Protein AF-A0AA88HYH1-F1 (afdb_monomer_lite)

pLDDT: mean 79.41, std 12.44, range [51.59, 94.56]

Radius of gyration: 32.08 Å; chains: 1; bounding box: 59×98×52 Å

Structure (mmCIF, N/CA/C/O backbone):
data_AF-A0AA88HYH1-F1
#
_entry.id   AF-A0AA88HYH1-F1
#
loop_
_atom_site.group_PDB
_atom_site.id
_atom_site.type_symbol
_atom_site.label_atom_id
_atom_site.label_alt_id
_atom_site.label_comp_id
_atom_site.label_asym_id
_atom_site.label_entity_id
_atom_site.label_seq_id
_atom_site.pdbx_PDB_ins_code
_atom_site.Cartn_x
_atom_site.Cartn_y
_atom_site.Cartn_z
_atom_site.occupancy
_atom_site.B_iso_or_equiv
_atom_site.auth_seq_id
_atom_site.auth_comp_id
_atom_site.auth_asym_id
_atom_site.auth_atom_id
_atom_site.pdbx_PDB_model_num
ATOM 1 N N . MET A 1 1 ? 16.091 1.060 -18.222 1.00 85.62 1 MET A N 1
ATOM 2 C CA . MET A 1 1 ? 15.252 1.458 -19.376 1.00 85.62 1 MET A CA 1
ATOM 3 C C . MET A 1 1 ? 13.808 1.085 -19.079 1.00 85.62 1 MET A C 1
ATOM 5 O O . MET A 1 1 ? 13.601 0.030 -18.499 1.00 85.62 1 MET A O 1
ATOM 9 N N . GLY A 1 2 ? 12.828 1.924 -19.415 1.00 90.06 2 GLY A N 1
ATOM 10 C CA . GLY A 1 2 ? 11.409 1.612 -19.215 1.00 90.06 2 GLY A CA 1
ATOM 11 C C . GLY A 1 2 ? 10.661 1.562 -20.543 1.00 90.06 2 GLY A C 1
ATOM 12 O O . GLY A 1 2 ? 10.860 2.431 -21.386 1.00 90.06 2 GLY A O 1
ATOM 13 N N . VAL A 1 3 ? 9.813 0.554 -20.723 1.00 93.12 3 VAL A N 1
ATOM 14 C CA . VAL A 1 3 ? 9.006 0.335 -21.928 1.00 93.12 3 VAL A CA 1
ATOM 15 C C . VAL A 1 3 ? 7.540 0.266 -21.521 1.00 93.12 3 VAL A C 1
ATOM 17 O O . VAL A 1 3 ? 7.177 -0.503 -20.637 1.00 93.12 3 VAL A O 1
ATOM 20 N N . GLY A 1 4 ? 6.694 1.073 -22.157 1.00 93.31 4 GLY A N 1
ATOM 21 C CA . GLY A 1 4 ? 5.242 0.999 -22.012 1.00 93.31 4 GLY A CA 1
ATOM 22 C C . GLY A 1 4 ? 4.623 0.314 -23.225 1.00 93.31 4 GLY A C 1
ATOM 23 O O . GLY A 1 4 ? 4.987 0.637 -24.354 1.00 93.31 4 GLY A O 1
ATOM 24 N N . ILE A 1 5 ? 3.700 -0.622 -23.006 1.00 93.88 5 ILE A N 1
ATOM 25 C CA . ILE A 1 5 ? 3.016 -1.334 -24.094 1.00 93.88 5 ILE A CA 1
ATOM 26 C C . ILE A 1 5 ? 1.566 -0.875 -24.267 1.00 93.88 5 ILE A C 1
ATOM 28 O O . ILE A 1 5 ? 0.963 -0.254 -23.385 1.00 93.88 5 ILE A O 1
ATOM 32 N N . SER A 1 6 ? 0.989 -1.197 -25.425 1.00 93.56 6 SER A N 1
ATOM 33 C CA . SER A 1 6 ? -0.373 -0.802 -25.806 1.00 93.56 6 SER A CA 1
ATOM 34 C C . SER A 1 6 ? -1.466 -1.423 -24.929 1.00 93.56 6 SER A C 1
ATOM 36 O O . SER A 1 6 ? -2.548 -0.854 -24.810 1.00 93.56 6 SER A O 1
ATOM 38 N N . THR A 1 7 ? -1.182 -2.542 -24.260 1.00 91.44 7 THR A N 1
ATOM 39 C CA . THR A 1 7 ? -2.109 -3.187 -23.316 1.00 91.44 7 THR A CA 1
ATOM 40 C C . THR A 1 7 ? -2.130 -2.525 -21.933 1.00 91.44 7 THR A C 1
ATOM 42 O O . THR A 1 7 ? -3.005 -2.836 -21.130 1.00 91.44 7 THR A O 1
ATOM 45 N N . GLY A 1 8 ? -1.225 -1.577 -21.654 1.00 91.06 8 GLY A N 1
ATOM 46 C CA . GLY A 1 8 ? -1.165 -0.857 -20.375 1.00 91.06 8 GLY A CA 1
ATOM 47 C C . GLY A 1 8 ? -0.180 -1.421 -19.357 1.00 91.06 8 GLY A C 1
ATOM 48 O O . GLY A 1 8 ? -0.174 -0.975 -18.210 1.00 91.06 8 GLY A O 1
ATOM 49 N N . GLN A 1 9 ? 0.673 -2.356 -19.777 1.00 92.62 9 GLN A N 1
ATOM 50 C CA . GLN A 1 9 ? 1.783 -2.832 -18.959 1.00 92.62 9 GLN A CA 1
ATOM 51 C C . GLN A 1 9 ? 3.019 -1.950 -19.159 1.00 92.62 9 GLN A C 1
ATOM 53 O O . GLN A 1 9 ? 3.233 -1.336 -20.209 1.00 92.62 9 GLN A O 1
ATOM 58 N N . ILE A 1 10 ? 3.839 -1.892 -18.123 1.00 93.69 10 ILE A N 1
ATOM 59 C CA . ILE A 1 10 ? 5.109 -1.191 -18.065 1.00 93.69 10 ILE A CA 1
ATOM 60 C C . ILE A 1 10 ? 6.155 -2.217 -17.675 1.00 93.69 10 ILE A C 1
ATOM 62 O O . ILE A 1 10 ? 6.012 -2.907 -16.666 1.00 93.69 10 ILE A O 1
ATOM 66 N N . LEU A 1 11 ? 7.209 -2.301 -18.471 1.00 92.38 11 LEU A N 1
ATOM 67 C CA . LEU A 1 11 ? 8.316 -3.217 -18.276 1.00 92.38 11 LEU A CA 1
ATOM 68 C C . LEU A 1 11 ? 9.582 -2.399 -18.049 1.00 92.38 11 LEU A C 1
ATOM 70 O O . LEU A 1 11 ? 9.962 -1.576 -18.886 1.00 92.38 11 LEU A O 1
ATOM 74 N N . LEU A 1 12 ? 10.232 -2.610 -16.909 1.00 91.31 12 LEU A N 1
ATOM 75 C CA . LEU A 1 12 ? 11.537 -2.032 -16.625 1.00 91.31 12 LEU A CA 1
ATOM 76 C C . LEU A 1 12 ? 12.632 -3.064 -16.880 1.00 91.31 12 LEU A C 1
ATOM 78 O O . LEU A 1 12 ? 12.570 -4.193 -16.399 1.00 91.31 12 LEU A O 1
ATOM 82 N N . TYR A 1 13 ? 13.654 -2.637 -17.611 1.00 90.44 13 TYR A N 1
ATOM 83 C CA . TYR A 1 13 ? 14.808 -3.435 -18.004 1.00 90.44 13 TYR A CA 1
ATOM 84 C C . TYR A 1 13 ? 16.099 -2.827 -17.462 1.00 90.44 13 TYR A C 1
ATOM 86 O O . TYR A 1 13 ? 16.291 -1.603 -17.509 1.00 90.44 13 TYR A O 1
ATOM 94 N N . ASP A 1 14 ? 17.008 -3.689 -17.015 1.00 89.25 14 ASP A N 1
ATOM 95 C CA . ASP A 1 14 ? 18.433 -3.367 -16.958 1.00 89.25 14 ASP A CA 1
ATOM 96 C C . ASP A 1 14 ? 19.006 -3.539 -18.373 1.00 89.25 14 ASP A C 1
ATOM 98 O O . ASP A 1 14 ? 18.667 -4.493 -19.064 1.00 89.25 14 ASP A O 1
ATOM 102 N N . ILE A 1 15 ? 19.881 -2.635 -18.813 1.00 89.38 15 ILE A N 1
ATOM 103 C CA . ILE A 1 15 ? 20.536 -2.710 -20.129 1.00 89.38 15 ILE A CA 1
ATOM 104 C C . ILE A 1 15 ? 21.371 -3.985 -20.318 1.00 89.38 15 ILE A C 1
ATOM 106 O O . ILE A 1 15 ? 21.716 -4.331 -21.444 1.00 89.38 15 ILE A O 1
ATOM 110 N N . ARG A 1 16 ? 21.727 -4.666 -19.225 1.00 92.56 16 ARG A N 1
ATOM 111 C CA . ARG A 1 16 ? 22.538 -5.892 -19.234 1.00 92.56 16 ARG A CA 1
ATOM 112 C C . ARG A 1 16 ? 21.700 -7.167 -19.332 1.00 92.56 16 ARG A C 1
ATOM 114 O O . ARG A 1 16 ? 22.270 -8.239 -19.497 1.00 92.56 16 ARG A O 1
ATOM 121 N N . SER A 1 17 ? 20.381 -7.059 -19.179 1.00 90.62 17 SER A N 1
ATOM 122 C CA . SER A 1 17 ? 19.454 -8.187 -19.115 1.00 90.62 17 SER A CA 1
ATOM 123 C C . SER A 1 17 ? 18.433 -8.090 -20.242 1.00 90.62 17 SER A C 1
ATOM 125 O O . SER A 1 17 ? 17.859 -7.034 -20.496 1.00 90.62 17 SER A O 1
ATOM 127 N N . ASP A 1 18 ? 18.160 -9.215 -20.890 1.00 90.19 18 ASP A N 1
ATOM 128 C CA . ASP A 1 18 ? 17.067 -9.364 -21.853 1.00 90.19 18 ASP A CA 1
ATOM 129 C C . ASP A 1 18 ? 15.703 -9.567 -21.166 1.00 90.19 18 ASP A C 1
ATOM 131 O O . ASP A 1 18 ? 14.652 -9.466 -21.803 1.00 90.19 18 ASP A O 1
ATOM 135 N N . LYS A 1 19 ? 15.703 -9.811 -19.851 1.00 90.25 19 LYS A N 1
ATOM 136 C CA . LYS A 1 19 ? 14.502 -9.992 -19.031 1.00 90.25 19 LYS A CA 1
ATOM 137 C C . LYS A 1 19 ? 14.152 -8.721 -18.258 1.00 90.25 19 LYS A C 1
ATOM 139 O O . LYS A 1 19 ? 15.058 -8.097 -17.691 1.00 90.25 19 LYS A O 1
ATOM 144 N N . PRO A 1 20 ? 12.856 -8.359 -18.186 1.00 89.94 20 PRO A N 1
ATOM 145 C CA . PRO A 1 20 ? 12.412 -7.252 -17.355 1.00 89.94 20 PRO A CA 1
ATOM 146 C C . PRO A 1 20 ? 12.589 -7.617 -15.879 1.00 89.94 20 PRO A C 1
ATOM 148 O O . PRO A 1 20 ? 12.261 -8.731 -15.474 1.00 89.94 20 PRO A O 1
ATOM 151 N N . PHE A 1 21 ? 13.088 -6.680 -15.075 1.00 86.12 21 PHE A N 1
ATOM 152 C CA . PHE A 1 21 ? 13.203 -6.875 -13.627 1.00 86.12 21 PHE A CA 1
ATOM 153 C C . PHE A 1 21 ? 11.907 -6.500 -12.897 1.00 86.12 21 PHE A C 1
ATOM 155 O O . PHE A 1 21 ? 11.564 -7.132 -11.906 1.00 86.12 21 PHE A O 1
ATOM 162 N N . THR A 1 22 ? 11.152 -5.532 -13.429 1.00 87.75 22 THR A N 1
ATOM 163 C CA . THR A 1 22 ? 9.855 -5.118 -12.880 1.00 87.75 22 THR A CA 1
ATOM 164 C C . THR A 1 22 ? 8.825 -5.041 -13.993 1.00 87.75 22 THR A C 1
ATOM 166 O O . THR A 1 22 ? 9.045 -4.386 -15.014 1.00 87.75 22 THR A O 1
ATOM 169 N N . VAL A 1 23 ? 7.674 -5.676 -13.771 1.00 89.88 23 VAL A N 1
ATOM 170 C CA . VAL A 1 23 ? 6.494 -5.571 -14.634 1.00 89.88 23 VAL A CA 1
ATOM 171 C C . VAL A 1 23 ? 5.349 -4.994 -13.807 1.00 89.88 23 VAL A C 1
ATOM 173 O O . VAL A 1 23 ? 4.994 -5.530 -12.759 1.00 89.88 23 VAL A O 1
ATOM 176 N N . LYS A 1 24 ? 4.779 -3.879 -14.261 1.00 89.50 24 LYS A N 1
ATOM 177 C CA . LYS A 1 24 ? 3.639 -3.209 -13.622 1.00 89.50 24 LYS A CA 1
ATOM 178 C C . LYS A 1 24 ? 2.508 -3.073 -14.625 1.00 89.50 24 LYS A C 1
ATOM 180 O O . LYS A 1 24 ? 2.740 -2.674 -15.757 1.00 89.50 24 LYS A O 1
ATOM 185 N N . ASP A 1 25 ? 1.284 -3.364 -14.204 1.00 90.25 25 ASP A N 1
ATOM 186 C CA . ASP A 1 25 ? 0.094 -3.195 -15.036 1.00 90.25 25 ASP A CA 1
ATOM 187 C C . ASP A 1 25 ? -0.778 -2.072 -14.478 1.00 90.25 25 ASP A C 1
ATOM 189 O O . ASP A 1 25 ? -1.039 -1.987 -13.275 1.00 90.25 25 ASP A O 1
ATOM 193 N N . HIS A 1 26 ? -1.235 -1.189 -15.358 1.00 89.69 26 HIS A N 1
ATOM 194 C CA . HIS A 1 26 ? -2.206 -0.173 -14.996 1.00 89.69 26 HIS A CA 1
ATOM 195 C C . HIS A 1 26 ? -3.631 -0.720 -14.843 1.00 89.69 26 HIS A C 1
ATOM 197 O O . HIS A 1 26 ? -4.451 -0.043 -14.228 1.00 89.69 26 HIS A O 1
ATOM 203 N N . GLN A 1 27 ? -3.914 -1.912 -15.375 1.00 87.19 27 GLN A N 1
ATOM 204 C CA . GLN A 1 27 ? -5.191 -2.639 -15.340 1.00 87.19 27 GLN A CA 1
ATOM 205 C C . GLN A 1 27 ? -6.352 -1.965 -16.091 1.00 87.19 27 GLN A C 1
ATOM 207 O O . GLN A 1 27 ? -7.459 -2.490 -16.128 1.00 87.19 27 GLN A O 1
ATOM 212 N N . TYR A 1 28 ? -6.114 -0.827 -16.749 1.00 86.50 28 TYR A N 1
ATOM 213 C CA . TYR A 1 28 ? -7.133 -0.129 -17.546 1.00 86.50 28 TYR A CA 1
ATOM 214 C C . TYR A 1 28 ? -7.197 -0.571 -19.015 1.00 86.50 28 TYR A C 1
ATOM 216 O O . TYR A 1 28 ? -8.001 -0.021 -19.767 1.00 86.50 28 TYR A O 1
ATOM 224 N N . GLY A 1 29 ? -6.338 -1.501 -19.450 1.00 87.00 29 GLY A N 1
ATOM 225 C CA . GLY A 1 29 ? -6.339 -2.025 -20.824 1.00 87.00 29 GLY A CA 1
ATOM 226 C C . GLY A 1 29 ? -6.087 -0.967 -21.905 1.00 87.00 29 GLY A C 1
ATOM 227 O O . GLY A 1 29 ? -6.587 -1.090 -23.020 1.00 87.00 29 GLY A O 1
ATOM 228 N N . LYS A 1 30 ? -5.378 0.118 -21.568 1.00 90.75 30 LYS A N 1
ATOM 229 C CA . LYS A 1 30 ? -5.059 1.225 -22.480 1.00 90.75 30 LYS A CA 1
ATOM 230 C C . LYS A 1 30 ? -3.562 1.445 -22.562 1.00 90.75 30 LYS A C 1
ATOM 232 O O . LYS A 1 30 ? -2.857 1.275 -21.571 1.00 90.75 30 LYS A O 1
ATOM 237 N N . GLU A 1 31 ? -3.115 1.935 -23.709 1.00 93.62 31 GLU A N 1
ATOM 238 C CA . GLU A 1 31 ? -1.704 2.198 -23.964 1.00 93.62 31 GLU A CA 1
ATOM 239 C C . GLU A 1 31 ? -1.080 3.170 -22.958 1.00 93.62 31 GLU A C 1
ATOM 241 O O . GLU A 1 31 ? -1.686 4.169 -22.542 1.00 93.62 31 GLU A O 1
ATOM 246 N N . ILE A 1 32 ? 0.165 2.874 -22.589 1.00 94.56 32 ILE A N 1
ATOM 247 C CA . ILE A 1 32 ? 1.023 3.815 -21.879 1.00 94.56 32 ILE A CA 1
ATOM 248 C C . ILE A 1 32 ? 1.503 4.855 -22.893 1.00 94.56 32 ILE A C 1
ATOM 250 O O . ILE A 1 32 ? 2.270 4.549 -23.800 1.00 94.56 32 ILE A O 1
ATOM 254 N N . LYS A 1 33 ? 1.042 6.096 -22.736 1.00 93.44 33 LYS A N 1
ATOM 255 C CA . LYS A 1 33 ? 1.347 7.207 -23.649 1.00 93.44 33 LYS A CA 1
ATOM 256 C C . LYS A 1 33 ? 2.707 7.833 -23.383 1.00 93.44 33 LYS A C 1
ATOM 258 O O . LYS A 1 33 ? 3.354 8.321 -24.302 1.00 93.44 33 LYS A O 1
ATOM 263 N N . LYS A 1 34 ? 3.114 7.880 -22.115 1.00 92.62 34 LYS A N 1
ATOM 264 C CA . LYS A 1 34 ? 4.410 8.420 -21.709 1.00 92.62 34 LYS A CA 1
ATOM 265 C C . LYS A 1 34 ? 4.889 7.709 -20.457 1.00 92.62 34 LYS A C 1
ATOM 267 O O . LYS A 1 34 ? 4.101 7.459 -19.546 1.00 92.62 34 LYS A O 1
ATOM 272 N N . LEU A 1 35 ? 6.179 7.422 -20.430 1.00 93.12 35 LEU A N 1
ATOM 273 C CA . LEU A 1 35 ? 6.885 6.897 -19.277 1.00 93.12 35 LEU A CA 1
ATOM 274 C C . LEU A 1 35 ? 8.124 7.761 -19.073 1.00 93.12 35 LEU A C 1
ATOM 276 O O . LEU A 1 35 ? 8.845 8.033 -20.031 1.00 93.12 35 LEU A O 1
ATOM 280 N N . ASP A 1 36 ? 8.334 8.209 -17.847 1.00 92.31 36 ASP A N 1
ATOM 281 C CA . ASP A 1 36 ? 9.483 9.015 -17.463 1.00 92.31 36 ASP A CA 1
ATOM 282 C C . ASP A 1 36 ? 10.000 8.539 -16.105 1.00 92.31 36 ASP A C 1
ATOM 284 O O . ASP A 1 36 ? 9.241 7.980 -15.313 1.00 92.31 36 ASP A O 1
ATOM 288 N N . SER A 1 37 ? 11.282 8.730 -15.832 1.00 88.12 37 SER A N 1
ATOM 289 C CA . SER A 1 37 ? 11.870 8.400 -14.534 1.00 88.12 37 SER A CA 1
ATOM 290 C C . SER A 1 37 ? 12.709 9.564 -14.056 1.00 88.12 37 SER A C 1
ATOM 292 O O . SER A 1 37 ? 13.608 9.997 -14.777 1.00 88.12 37 SER A O 1
ATOM 294 N N . HIS A 1 38 ? 12.444 10.042 -12.847 1.00 88.38 38 HIS A N 1
ATOM 295 C CA . HIS A 1 38 ? 13.144 11.182 -12.284 1.00 88.38 38 HIS A CA 1
ATOM 296 C C . HIS A 1 38 ? 13.549 10.915 -10.827 1.00 88.38 38 HIS A C 1
ATOM 298 O O . HIS A 1 38 ? 12.696 10.574 -10.002 1.00 88.38 38 HIS A O 1
ATOM 304 N N . PRO A 1 39 ? 14.834 11.097 -10.480 1.00 86.81 39 PRO A N 1
ATOM 305 C CA . PRO A 1 39 ? 15.274 10.984 -9.101 1.00 86.81 39 PRO A CA 1
ATOM 306 C C . PRO A 1 39 ? 14.742 12.177 -8.296 1.00 86.81 39 PRO A C 1
ATOM 308 O O . PRO A 1 39 ? 14.902 13.333 -8.695 1.00 86.81 39 PRO A O 1
ATOM 311 N N . TYR A 1 40 ? 14.109 11.913 -7.156 1.00 83.56 40 TYR A N 1
ATOM 312 C CA . TYR A 1 40 ? 13.620 12.939 -6.238 1.00 83.56 40 TYR A CA 1
ATOM 313 C C . TYR A 1 40 ? 13.952 12.551 -4.800 1.00 83.56 40 TYR A C 1
ATOM 315 O O . TYR A 1 40 ? 13.534 11.500 -4.331 1.00 83.56 40 TYR A O 1
ATOM 323 N N . GLN A 1 41 ? 14.715 13.397 -4.099 1.00 81.88 41 GLN A N 1
ATOM 324 C CA . GLN A 1 41 ? 15.092 13.184 -2.690 1.00 81.88 41 GLN A CA 1
ATOM 325 C C . GLN A 1 41 ? 15.704 11.795 -2.390 1.00 81.88 41 GLN A C 1
ATOM 327 O O . GLN A 1 41 ? 15.512 11.250 -1.311 1.00 81.88 41 GLN A O 1
ATOM 332 N N . GLY A 1 42 ? 16.454 11.222 -3.339 1.00 79.75 42 GLY A N 1
ATOM 333 C CA . GLY A 1 42 ? 17.070 9.896 -3.187 1.00 79.75 42 GLY A CA 1
ATOM 334 C C . GLY A 1 42 ? 16.168 8.713 -3.556 1.00 79.75 42 GLY A C 1
ATOM 335 O O . GLY A 1 42 ? 16.647 7.587 -3.530 1.00 79.75 42 GLY A O 1
ATOM 336 N N . HIS A 1 43 ? 14.916 8.964 -3.948 1.00 79.56 43 HIS A N 1
ATOM 337 C CA . HIS A 1 43 ? 14.005 7.966 -4.506 1.00 79.56 43 HIS A CA 1
ATOM 338 C C . HIS A 1 43 ? 13.997 8.013 -6.030 1.00 79.56 43 HIS A C 1
ATOM 340 O O . HIS A 1 43 ? 14.034 9.091 -6.636 1.00 79.56 43 HIS A O 1
ATOM 346 N N . ASP A 1 44 ? 13.890 6.845 -6.650 1.00 85.19 44 ASP A N 1
ATOM 347 C CA . ASP A 1 44 ? 13.939 6.677 -8.096 1.00 85.19 44 ASP A CA 1
ATOM 348 C C . ASP A 1 44 ? 12.509 6.579 -8.649 1.00 85.19 44 ASP A C 1
ATOM 350 O O . ASP A 1 44 ? 12.008 5.519 -9.025 1.00 85.19 44 ASP A O 1
ATOM 354 N N . LEU A 1 45 ? 11.816 7.720 -8.683 1.00 88.31 45 LEU A N 1
ATOM 355 C CA . LEU A 1 45 ? 10.397 7.757 -9.022 1.00 88.31 45 LEU A CA 1
ATOM 356 C C . LEU A 1 45 ? 10.168 7.554 -10.524 1.00 88.31 45 LEU A C 1
ATOM 358 O O . LEU A 1 45 ? 10.780 8.206 -11.375 1.00 88.31 45 LEU A O 1
ATOM 362 N N . VAL A 1 46 ? 9.237 6.666 -10.853 1.00 91.19 46 VAL A N 1
ATOM 363 C CA . VAL A 1 46 ? 8.766 6.400 -12.208 1.00 91.19 46 VAL A CA 1
ATOM 364 C C . VAL A 1 46 ? 7.368 6.970 -12.374 1.00 91.19 46 VAL A C 1
ATOM 366 O O . VAL A 1 46 ? 6.445 6.704 -11.602 1.00 91.19 46 VAL A O 1
ATOM 369 N N . THR A 1 47 ? 7.215 7.747 -13.434 1.00 92.56 47 THR A N 1
ATOM 370 C CA . THR A 1 47 ? 5.991 8.446 -13.791 1.00 92.56 47 THR A CA 1
ATOM 371 C C . THR A 1 47 ? 5.432 7.839 -15.058 1.00 92.56 47 THR A C 1
ATOM 373 O O . THR A 1 47 ? 6.075 7.813 -16.106 1.00 92.56 47 THR A O 1
ATOM 376 N N . SER A 1 48 ? 4.202 7.356 -14.969 1.00 93.44 48 SER A N 1
ATOM 377 C CA . SER A 1 48 ? 3.536 6.607 -16.027 1.00 93.44 48 SER A CA 1
ATOM 378 C C . SER A 1 48 ? 2.194 7.235 -16.364 1.00 93.44 48 SER A C 1
ATOM 380 O O . SER A 1 48 ? 1.349 7.451 -15.493 1.00 93.44 48 SER A O 1
ATOM 382 N N . MET A 1 49 ? 2.000 7.549 -17.643 1.00 93.06 49 MET A N 1
ATOM 383 C CA . MET A 1 49 ? 0.837 8.278 -18.132 1.00 93.06 49 MET A CA 1
ATOM 384 C C . MET A 1 49 ? 0.041 7.443 -19.129 1.00 93.06 49 MET A C 1
ATOM 386 O O . MET A 1 49 ? 0.565 6.957 -20.130 1.00 93.06 49 MET A O 1
ATOM 390 N N . GLN A 1 50 ? -1.261 7.358 -18.887 1.00 92.62 50 GLN A N 1
ATOM 391 C CA . GLN A 1 50 ? -2.274 6.839 -19.798 1.00 92.62 50 GLN A CA 1
ATOM 392 C C . GLN A 1 50 ? -3.255 7.947 -20.187 1.00 92.62 50 GLN A C 1
ATOM 394 O O . GLN A 1 50 ? -3.153 9.089 -19.751 1.00 92.62 50 GLN A O 1
ATOM 399 N N . SER A 1 51 ? -4.268 7.609 -20.985 1.00 90.50 51 SER A N 1
ATOM 400 C CA . SER A 1 51 ? -5.249 8.586 -21.469 1.00 90.50 51 SER A CA 1
ATOM 401 C C . SER A 1 51 ? -6.062 9.313 -20.385 1.00 90.50 51 SER A C 1
ATOM 403 O O . SER A 1 51 ? -6.650 10.341 -20.705 1.00 90.50 51 SER A O 1
ATOM 405 N N . ARG A 1 52 ? -6.182 8.770 -19.167 1.00 88.06 52 ARG A N 1
ATOM 406 C CA . ARG A 1 52 ? -6.962 9.372 -18.063 1.00 88.06 52 ARG A CA 1
ATOM 407 C C . ARG A 1 52 ? -6.285 9.268 -16.693 1.00 88.06 52 ARG A C 1
ATOM 409 O O . ARG A 1 52 ? -6.859 9.708 -15.708 1.00 88.06 52 ARG A O 1
ATOM 416 N N . VAL A 1 53 ? -5.112 8.643 -16.620 1.00 89.12 53 VAL A N 1
ATOM 417 C CA . VAL A 1 53 ? -4.460 8.287 -15.357 1.00 89.12 53 VAL A CA 1
ATOM 418 C C . VAL A 1 53 ? -2.986 8.633 -15.461 1.00 89.12 53 VAL A C 1
ATOM 420 O O . VAL A 1 53 ? -2.321 8.227 -16.413 1.00 89.12 53 VAL A O 1
ATOM 423 N N . LEU A 1 54 ? -2.494 9.364 -14.468 1.00 92.00 54 LEU A N 1
ATOM 424 C CA . LEU A 1 54 ? -1.080 9.608 -14.231 1.00 92.00 54 LEU A CA 1
ATOM 425 C C . LEU A 1 54 ? -0.731 8.950 -12.896 1.00 92.00 54 LEU A C 1
ATOM 427 O O . LEU A 1 54 ? -1.380 9.230 -11.890 1.00 92.00 54 LEU A O 1
ATOM 431 N N . ARG A 1 55 ? 0.245 8.043 -12.895 1.00 89.88 55 ARG A N 1
ATOM 432 C CA . ARG A 1 55 ? 0.705 7.339 -11.695 1.00 89.88 55 ARG A CA 1
ATOM 433 C C . ARG A 1 55 ? 2.183 7.592 -11.475 1.00 89.88 55 ARG A C 1
ATOM 435 O O . ARG A 1 55 ? 2.983 7.422 -12.395 1.00 89.88 55 ARG A O 1
ATOM 442 N N . TYR A 1 56 ? 2.498 7.923 -10.235 1.00 90.69 56 TYR A N 1
ATOM 443 C CA . TYR A 1 56 ? 3.846 7.967 -9.699 1.00 90.69 56 TYR A CA 1
ATOM 444 C C . TYR A 1 56 ? 4.060 6.722 -8.849 1.00 90.69 56 TYR A C 1
ATOM 446 O O . TYR A 1 56 ? 3.184 6.353 -8.066 1.00 90.69 56 TYR A O 1
ATOM 454 N N . TRP A 1 57 ? 5.193 6.060 -9.019 1.00 88.75 57 TRP A N 1
ATOM 455 C CA . TRP A 1 57 ? 5.559 4.893 -8.230 1.00 88.75 57 TRP A CA 1
ATOM 456 C C . TRP A 1 57 ? 7.075 4.780 -8.145 1.00 88.75 57 TRP A C 1
ATOM 458 O O . TRP A 1 57 ? 7.779 5.137 -9.083 1.00 88.75 57 TRP A O 1
ATOM 468 N N . ASP A 1 58 ? 7.579 4.317 -7.010 1.00 85.69 58 ASP A N 1
ATOM 469 C CA . ASP A 1 58 ? 9.010 4.098 -6.808 1.00 85.69 58 ASP A CA 1
ATOM 470 C C . ASP A 1 58 ? 9.463 2.797 -7.487 1.00 85.69 58 ASP A C 1
ATOM 472 O O . ASP A 1 58 ? 8.711 1.819 -7.499 1.00 85.69 58 ASP A O 1
ATOM 476 N N . LYS A 1 59 ? 10.674 2.759 -8.054 1.00 75.81 59 LYS A N 1
ATOM 477 C CA . LYS A 1 59 ? 11.250 1.506 -8.579 1.00 75.81 59 LYS A CA 1
ATOM 478 C C . LYS A 1 59 ? 11.443 0.487 -7.467 1.00 75.81 59 LYS A C 1
ATOM 480 O O . LYS A 1 59 ? 11.163 -0.691 -7.687 1.00 75.81 59 LYS A O 1
ATOM 485 N N . ASP A 1 60 ? 11.843 0.962 -6.293 1.00 72.50 60 ASP A N 1
ATOM 486 C CA . ASP A 1 60 ? 12.151 0.148 -5.122 1.00 72.50 60 ASP A CA 1
ATOM 487 C C . ASP A 1 60 ? 10.901 -0.062 -4.262 1.00 72.50 60 ASP A C 1
ATOM 489 O O . ASP A 1 60 ? 10.891 0.163 -3.053 1.00 72.50 60 ASP A O 1
ATOM 493 N N . MET A 1 61 ? 9.799 -0.481 -4.891 1.00 64.56 61 MET A N 1
ATOM 494 C CA . MET A 1 61 ? 8.655 -0.975 -4.126 1.00 64.56 61 MET A CA 1
ATOM 495 C C . MET A 1 61 ? 9.142 -2.134 -3.260 1.00 64.56 61 MET A C 1
ATOM 497 O O . MET A 1 61 ? 9.697 -3.094 -3.789 1.00 64.56 61 MET A O 1
ATOM 501 N N . ALA A 1 62 ? 8.961 -2.017 -1.943 1.00 64.38 62 ALA A N 1
ATOM 502 C CA . ALA A 1 62 ? 9.438 -3.005 -0.990 1.00 64.38 62 ALA A CA 1
ATOM 503 C C . ALA A 1 62 ? 8.956 -4.405 -1.396 1.00 64.38 62 ALA A C 1
ATOM 505 O O . ALA A 1 62 ? 7.755 -4.680 -1.421 1.00 64.38 62 ALA A O 1
ATOM 506 N N . ASP A 1 63 ? 9.903 -5.281 -1.732 1.00 69.56 63 ASP A N 1
ATOM 507 C CA . ASP A 1 63 ? 9.595 -6.680 -1.996 1.00 69.56 63 ASP A CA 1
ATOM 508 C C . ASP A 1 63 ? 9.070 -7.315 -0.708 1.00 69.56 63 ASP A C 1
ATOM 510 O O . ASP A 1 63 ? 9.728 -7.269 0.341 1.00 69.56 63 ASP A O 1
ATOM 514 N N . PHE A 1 64 ? 7.895 -7.931 -0.801 1.00 81.56 64 PHE A N 1
ATOM 515 C CA . PHE A 1 64 ? 7.380 -8.806 0.240 1.00 81.56 64 PHE A CA 1
ATOM 516 C C . PHE A 1 64 ? 7.953 -10.204 0.019 1.00 81.56 64 PHE A C 1
ATOM 518 O O . PHE A 1 64 ? 7.792 -10.787 -1.052 1.00 81.56 64 PHE A O 1
ATOM 525 N N . ASN A 1 65 ? 8.638 -10.727 1.028 1.00 86.00 65 ASN A N 1
ATOM 526 C CA . ASN A 1 65 ? 9.208 -12.067 1.005 1.00 86.00 65 ASN A CA 1
ATOM 527 C C . ASN A 1 65 ? 8.156 -13.118 1.374 1.00 86.00 65 ASN A C 1
ATOM 529 O O . ASN A 1 65 ? 8.117 -14.178 0.759 1.00 86.00 65 ASN A O 1
ATOM 533 N N . ASP A 1 66 ? 7.331 -12.828 2.385 1.00 89.25 66 ASP A N 1
ATOM 534 C CA . ASP A 1 66 ? 6.334 -13.760 2.914 1.00 89.25 66 ASP A CA 1
ATOM 535 C C . ASP A 1 66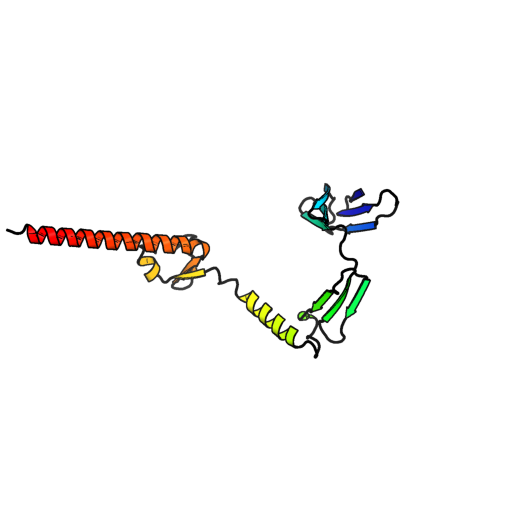 ? 5.241 -13.024 3.710 1.00 89.25 66 ASP A C 1
ATOM 537 O O . ASP A 1 66 ? 5.413 -11.856 4.085 1.00 89.25 66 ASP A O 1
ATOM 541 N N . PHE A 1 67 ? 4.134 -13.708 3.998 1.00 92.88 67 PHE A N 1
ATOM 542 C CA . PHE A 1 67 ? 3.081 -13.233 4.890 1.00 92.88 67 PHE A CA 1
ATOM 543 C C . PHE A 1 67 ? 2.634 -14.322 5.874 1.00 92.88 67 PHE A C 1
ATOM 545 O O . PHE A 1 67 ? 2.612 -15.507 5.561 1.00 92.88 67 PHE A O 1
ATOM 552 N N . CYS A 1 68 ? 2.239 -13.914 7.078 1.00 93.62 68 CYS A N 1
ATOM 553 C CA . CYS A 1 68 ? 1.739 -14.805 8.118 1.00 93.62 68 CYS A CA 1
ATOM 554 C C . CYS A 1 68 ? 0.411 -14.278 8.659 1.00 93.62 68 CYS A C 1
ATOM 556 O O . CYS A 1 68 ? 0.335 -13.144 9.135 1.00 93.62 68 CYS A O 1
ATOM 558 N N . LEU A 1 69 ? -0.630 -15.105 8.577 1.00 93.06 69 LEU A N 1
ATOM 559 C CA . LEU A 1 69 ? -1.946 -14.836 9.150 1.00 93.06 69 LEU A CA 1
ATOM 560 C C . LEU A 1 69 ? -2.008 -15.425 10.555 1.00 93.06 69 LEU A C 1
ATOM 562 O O . LEU A 1 69 ? -1.620 -16.575 10.766 1.00 93.06 69 LEU A O 1
ATOM 566 N N . VAL A 1 70 ? -2.530 -14.658 11.507 1.00 92.62 70 VAL A N 1
ATOM 567 C CA . VAL A 1 70 ? -2.826 -15.185 12.838 1.00 92.62 70 VAL A CA 1
ATOM 568 C C . VAL A 1 70 ? -4.169 -15.925 12.764 1.00 92.62 70 VAL A C 1
ATOM 570 O O . VAL A 1 70 ? -5.167 -15.307 12.381 1.00 92.62 70 VAL A O 1
ATOM 573 N N . PRO A 1 71 ? -4.222 -17.231 13.095 1.00 92.50 71 PRO A N 1
ATOM 574 C CA . PRO A 1 71 ? -5.453 -18.016 13.006 1.00 92.50 71 PRO A CA 1
ATOM 575 C C . PRO A 1 71 ? -6.609 -17.375 13.778 1.00 92.50 71 PRO A C 1
ATOM 577 O O . PRO A 1 71 ? -6.389 -16.818 14.850 1.00 92.50 71 PRO A O 1
ATOM 580 N N . ASP A 1 72 ? -7.821 -17.471 13.227 1.00 90.88 72 ASP A N 1
ATOM 581 C CA . ASP A 1 72 ? -9.077 -16.995 13.831 1.00 90.88 72 ASP A CA 1
ATOM 582 C C . ASP A 1 72 ? -9.126 -15.488 14.178 1.00 90.88 72 ASP A C 1
ATOM 584 O O . ASP A 1 72 ? -9.944 -15.059 14.991 1.00 90.88 72 ASP A O 1
ATOM 588 N N . THR A 1 73 ? -8.278 -14.662 13.553 1.00 93.38 73 THR A N 1
ATOM 589 C CA . THR A 1 73 ? -8.225 -13.204 13.780 1.00 93.38 73 THR A CA 1
ATOM 590 C C . THR A 1 73 ? -8.087 -12.419 12.476 1.00 93.38 73 THR A C 1
ATOM 592 O O . THR A 1 73 ? -7.729 -12.974 11.436 1.00 93.38 73 THR A O 1
ATOM 595 N N . GLY A 1 74 ? -8.315 -11.104 12.531 1.00 92.25 74 GLY A N 1
ATOM 596 C CA . GLY A 1 74 ? -8.115 -10.190 11.400 1.00 92.25 74 GLY A CA 1
ATOM 597 C C . GLY A 1 74 ? -6.671 -9.703 11.208 1.00 92.25 74 GLY A C 1
ATOM 598 O O . GLY A 1 74 ? -6.444 -8.747 10.464 1.00 92.25 74 GLY A O 1
ATOM 599 N N . MET A 1 75 ? -5.689 -10.287 11.905 1.00 93.25 75 MET A N 1
ATOM 600 C CA . MET A 1 75 ? -4.313 -9.780 11.958 1.00 93.25 75 MET A CA 1
ATOM 601 C C . MET A 1 75 ? -3.366 -10.549 11.027 1.00 93.25 75 MET A C 1
ATOM 603 O O . MET A 1 75 ? -3.351 -11.782 11.000 1.00 93.25 75 MET A O 1
ATOM 607 N N . MET A 1 76 ? -2.520 -9.817 10.298 1.00 93.75 76 MET A N 1
ATOM 608 C CA . MET A 1 76 ? -1.485 -10.385 9.433 1.00 93.75 76 MET A CA 1
ATOM 609 C C . MET A 1 76 ? -0.155 -9.638 9.535 1.00 93.75 76 MET A C 1
ATOM 611 O O . MET A 1 76 ? -0.108 -8.420 9.723 1.00 93.75 76 MET A O 1
ATOM 615 N N . PHE A 1 77 ? 0.930 -10.378 9.340 1.00 93.19 77 PHE A N 1
ATOM 616 C CA . PHE A 1 77 ? 2.289 -9.860 9.248 1.00 93.19 77 PHE A CA 1
ATOM 617 C C . PHE A 1 77 ? 2.818 -10.048 7.835 1.00 93.19 77 PHE A C 1
ATOM 619 O O . PHE A 1 77 ? 2.669 -11.120 7.257 1.00 93.19 77 PHE A O 1
ATOM 626 N N .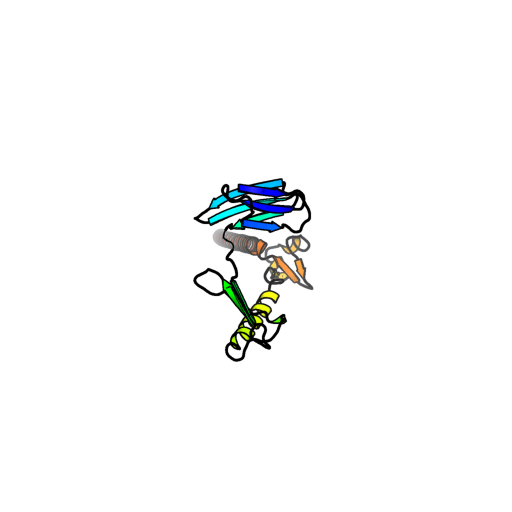 LEU A 1 78 ? 3.477 -9.027 7.301 1.00 93.12 78 LEU A N 1
ATOM 627 C CA . LEU A 1 78 ? 4.176 -9.065 6.024 1.00 93.12 78 LEU A CA 1
ATOM 628 C C . LEU A 1 78 ? 5.668 -8.857 6.270 1.00 93.12 78 LEU A C 1
ATOM 630 O O . LEU A 1 78 ? 6.098 -7.854 6.849 1.00 93.12 78 LEU A O 1
ATOM 634 N N . ALA A 1 79 ? 6.459 -9.822 5.813 1.00 90.69 79 ALA A N 1
ATOM 635 C CA . ALA A 1 79 ? 7.905 -9.730 5.797 1.00 90.69 79 ALA A CA 1
ATOM 636 C C . ALA A 1 79 ? 8.333 -8.935 4.560 1.00 90.69 79 ALA A C 1
ATOM 638 O O . ALA A 1 79 ? 8.282 -9.446 3.445 1.00 90.69 79 ALA A O 1
ATOM 639 N N . ASN A 1 80 ? 8.758 -7.689 4.747 1.00 88.38 80 ASN A N 1
ATOM 640 C CA . ASN A 1 80 ? 9.370 -6.848 3.717 1.00 88.38 80 ASN A CA 1
ATOM 641 C C . ASN A 1 80 ? 10.899 -6.795 3.886 1.00 88.38 80 ASN A C 1
ATOM 643 O O . ASN A 1 80 ? 11.460 -7.313 4.852 1.00 88.38 80 ASN A O 1
ATOM 647 N N . LYS A 1 81 ? 11.588 -6.163 2.932 1.00 80.69 81 LYS A N 1
ATOM 648 C CA . LYS A 1 81 ? 13.041 -5.911 2.998 1.00 80.69 81 LYS A CA 1
ATOM 649 C C . LYS A 1 81 ? 13.438 -4.702 3.859 1.00 80.69 81 LYS A C 1
ATOM 651 O O . LYS A 1 81 ? 14.627 -4.400 3.958 1.00 80.69 81 LYS A O 1
ATOM 656 N N . ASP A 1 82 ? 12.483 -4.022 4.490 1.00 80.62 82 ASP A N 1
ATOM 657 C CA . ASP A 1 82 ? 12.772 -2.885 5.365 1.00 80.62 82 ASP A CA 1
ATOM 658 C C . ASP A 1 82 ? 13.168 -3.327 6.778 1.00 80.62 82 ASP A C 1
ATOM 660 O O . ASP A 1 82 ? 12.937 -4.452 7.215 1.00 80.62 82 ASP A O 1
ATOM 664 N N . LYS A 1 83 ? 13.725 -2.391 7.555 1.00 82.31 83 LYS A N 1
ATOM 665 C CA . LYS A 1 83 ? 14.101 -2.634 8.958 1.00 82.31 83 LYS A CA 1
ATOM 666 C C . LYS A 1 83 ? 12.903 -2.979 9.858 1.00 82.31 83 LYS A C 1
ATOM 668 O O . LYS A 1 83 ? 13.094 -3.562 10.924 1.00 82.31 83 LYS A O 1
ATOM 673 N N . LYS A 1 84 ? 11.690 -2.568 9.481 1.00 85.88 84 LYS A N 1
ATOM 674 C CA . LYS A 1 84 ? 10.458 -2.814 10.239 1.00 85.88 84 LYS A CA 1
ATOM 675 C C . LYS A 1 84 ? 9.531 -3.705 9.425 1.00 85.88 84 LYS A C 1
ATOM 677 O O . LYS A 1 84 ? 9.166 -3.323 8.317 1.00 85.88 84 LYS A O 1
ATOM 682 N N . MET A 1 85 ? 9.113 -4.821 10.024 1.00 88.19 85 MET A N 1
ATOM 683 C CA . MET A 1 85 ? 8.035 -5.648 9.485 1.00 88.19 85 MET A CA 1
ATOM 684 C C . MET A 1 85 ? 6.724 -4.864 9.453 1.00 88.19 85 MET A C 1
ATOM 686 O O . MET A 1 85 ? 6.466 -4.033 10.330 1.00 88.19 85 MET A O 1
ATOM 690 N N . LEU A 1 86 ? 5.898 -5.151 8.451 1.00 90.75 86 LEU A N 1
ATOM 691 C CA . LEU A 1 86 ? 4.584 -4.543 8.306 1.00 90.75 86 LEU A CA 1
ATOM 692 C C . LEU A 1 86 ? 3.534 -5.424 8.974 1.00 90.75 86 LEU A C 1
ATOM 694 O O . LEU A 1 86 ? 3.487 -6.632 8.749 1.00 90.75 86 LEU A O 1
ATOM 698 N N . THR A 1 87 ? 2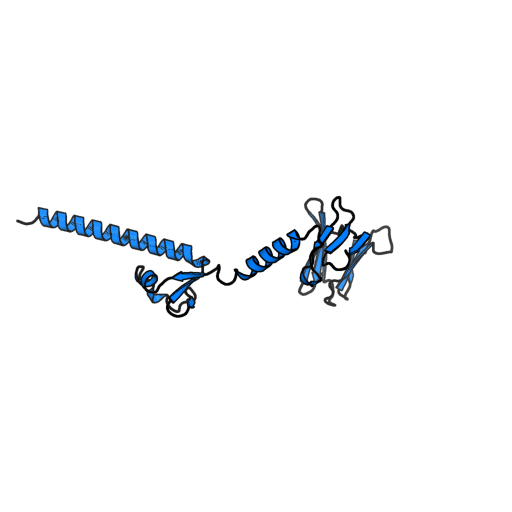.673 -4.803 9.768 1.00 91.75 87 THR A N 1
ATOM 699 C CA . THR A 1 87 ? 1.576 -5.468 10.468 1.00 91.75 87 THR A CA 1
ATOM 700 C C . THR A 1 87 ? 0.283 -4.794 10.058 1.00 91.75 87 THR A C 1
ATOM 702 O O . THR A 1 87 ? 0.168 -3.574 10.180 1.00 91.75 87 THR A O 1
ATOM 705 N N . TYR A 1 88 ? -0.684 -5.576 9.591 1.00 91.88 88 TYR A N 1
ATOM 706 C CA . TYR A 1 88 ? -2.009 -5.082 9.239 1.00 91.88 88 TYR A CA 1
ATOM 707 C C . TYR A 1 88 ? -3.061 -5.773 10.087 1.00 91.88 88 TYR A C 1
ATOM 709 O O . TYR A 1 88 ? -2.980 -6.972 10.355 1.00 91.88 88 TYR A O 1
ATOM 717 N N . TYR A 1 89 ? -4.055 -4.992 10.485 1.00 92.75 89 TYR A N 1
ATOM 718 C CA . TYR A 1 89 ? -5.239 -5.472 11.167 1.00 92.75 89 TYR A CA 1
ATOM 719 C C . TYR A 1 89 ? -6.465 -5.060 10.353 1.00 92.75 89 TYR A C 1
ATOM 721 O O . TYR A 1 89 ? -6.599 -3.893 9.985 1.00 92.75 89 TYR A O 1
ATOM 729 N N . ILE A 1 90 ? -7.307 -6.036 10.015 1.00 91.00 90 ILE A N 1
ATOM 730 C CA . ILE A 1 90 ? -8.526 -5.857 9.227 1.00 91.00 90 ILE A CA 1
ATOM 731 C C . ILE A 1 90 ? -9.721 -6.275 10.100 1.00 91.00 90 ILE A C 1
ATOM 733 O O . ILE A 1 90 ? -10.028 -7.469 10.149 1.00 91.00 90 ILE A O 1
ATOM 737 N N . PRO A 1 91 ? -10.427 -5.320 10.738 1.00 88.75 91 PRO A N 1
ATOM 738 C CA . PRO A 1 91 ? -11.551 -5.619 11.634 1.00 88.75 91 PRO A CA 1
ATOM 739 C C . PRO A 1 91 ? -12.697 -6.382 10.959 1.00 88.75 91 PRO A C 1
ATOM 741 O O . PRO A 1 91 ? -13.375 -7.196 11.578 1.00 88.75 91 PRO A O 1
ATOM 744 N N . SER A 1 92 ? -12.894 -6.175 9.653 1.00 88.50 92 SER A N 1
ATOM 745 C CA . SER A 1 92 ? -13.945 -6.852 8.883 1.00 88.50 92 SER A CA 1
ATOM 746 C C . SER A 1 92 ? -13.674 -8.336 8.614 1.00 88.50 92 SER A C 1
ATOM 748 O O . SER A 1 92 ? -14.599 -9.059 8.244 1.00 88.50 92 SER A O 1
ATOM 750 N N . LEU A 1 93 ? -12.428 -8.797 8.774 1.00 89.69 93 LEU A N 1
ATOM 751 C CA . LEU A 1 93 ? -12.047 -10.194 8.558 1.00 89.69 93 LEU A CA 1
ATOM 752 C C . LEU A 1 93 ? -12.158 -11.026 9.844 1.00 89.69 93 LEU A C 1
ATOM 754 O O . LEU A 1 93 ? -12.425 -12.223 9.776 1.00 89.69 93 LEU A O 1
ATOM 758 N N . GLY A 1 94 ? -11.965 -10.401 11.005 1.00 91.19 94 GLY A N 1
ATOM 759 C CA . GLY A 1 94 ? -12.056 -11.051 12.307 1.00 91.19 94 GLY A CA 1
ATOM 760 C C . GLY A 1 94 ? -11.557 -10.150 13.439 1.00 91.19 94 GLY A C 1
ATOM 761 O O . GLY A 1 94 ? -10.922 -9.134 13.160 1.00 91.19 94 GLY A O 1
ATOM 762 N N . PRO A 1 95 ? -11.806 -10.536 14.704 1.00 92.19 95 PRO A N 1
ATOM 763 C CA . PRO A 1 95 ? -11.412 -9.751 15.874 1.00 92.19 95 PRO A CA 1
ATOM 764 C C . PRO A 1 95 ? -9.888 -9.689 16.036 1.00 92.19 95 PRO A C 1
ATOM 766 O O . PRO A 1 95 ? -9.153 -10.499 15.451 1.00 92.19 95 PRO A O 1
ATOM 769 N N . ALA A 1 96 ? -9.400 -8.759 16.858 1.00 93.50 96 ALA A N 1
ATOM 770 C C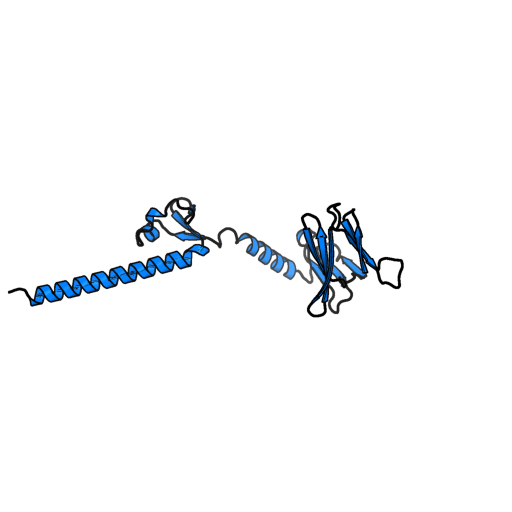A . ALA A 1 96 ? -7.993 -8.717 17.224 1.00 93.50 96 ALA A CA 1
ATOM 771 C C . ALA A 1 96 ? -7.620 -9.928 18.106 1.00 93.50 96 ALA A C 1
ATOM 773 O O . ALA A 1 96 ? -8.445 -10.443 18.870 1.00 93.50 96 ALA A O 1
ATOM 774 N N . PRO A 1 97 ? -6.368 -10.416 18.044 1.00 92.56 97 PRO A N 1
ATOM 775 C CA . PRO A 1 97 ? -5.938 -11.495 18.920 1.00 92.56 97 PRO A CA 1
ATOM 776 C C . PRO A 1 97 ? -5.974 -11.070 20.392 1.00 92.56 97 PRO A C 1
ATOM 778 O O . PRO A 1 97 ? -5.784 -9.902 20.725 1.00 92.56 97 PRO A O 1
ATOM 781 N N . SER A 1 98 ? -6.111 -12.042 21.296 1.00 90.06 98 SER A N 1
ATOM 782 C CA . SER A 1 98 ? -6.252 -11.807 22.744 1.00 90.06 98 SER A CA 1
ATOM 783 C C . SER A 1 98 ? -5.135 -10.966 23.378 1.00 90.06 98 SER A C 1
ATOM 785 O O . SER A 1 98 ? -5.370 -10.263 24.356 1.00 90.06 98 SER A O 1
ATOM 787 N N . TRP A 1 99 ? -3.924 -11.009 22.818 1.00 92.25 99 TRP A N 1
ATOM 788 C CA . TRP A 1 99 ? -2.760 -10.239 23.268 1.00 92.25 99 TRP A CA 1
ATOM 789 C C . TRP A 1 99 ? -2.688 -8.818 22.676 1.00 92.25 99 TRP A C 1
ATOM 791 O O . TRP A 1 99 ? -1.867 -8.012 23.112 1.00 92.25 99 TRP A O 1
ATOM 801 N N . CYS A 1 100 ? -3.562 -8.489 21.721 1.00 87.94 100 CYS A N 1
ATOM 802 C CA . CYS A 1 100 ? -3.733 -7.160 21.131 1.00 87.94 100 CYS A CA 1
ATOM 803 C C . CYS A 1 100 ? -5.206 -6.722 21.098 1.00 87.94 100 CYS A C 1
ATOM 805 O O . CYS A 1 100 ? -5.607 -6.013 20.180 1.00 87.94 100 CYS A O 1
ATOM 807 N N . SER A 1 101 ? -6.004 -7.080 22.108 1.00 87.38 101 SER A N 1
ATOM 808 C CA . SER A 1 101 ? -7.425 -6.693 22.188 1.00 87.38 101 SER A CA 1
ATOM 809 C C . SER A 1 101 ? -7.657 -5.177 22.162 1.00 87.38 101 SER A C 1
ATOM 811 O O . SER A 1 101 ? -8.704 -4.715 21.733 1.00 87.38 101 SER A O 1
ATOM 813 N N . PHE A 1 102 ? -6.660 -4.384 22.564 1.00 89.38 102 PHE A N 1
ATOM 814 C CA . PHE A 1 102 ? -6.716 -2.924 22.479 1.00 89.38 102 PHE A CA 1
ATOM 815 C C . PHE A 1 102 ? -6.854 -2.394 21.038 1.00 89.38 102 PHE A C 1
ATOM 817 O O . PHE A 1 102 ? -7.360 -1.290 20.851 1.00 89.38 102 PHE A O 1
ATOM 824 N N . LEU A 1 103 ? -6.420 -3.156 20.022 1.00 88.75 103 LEU A N 1
ATOM 825 C CA . LEU A 1 103 ? -6.565 -2.742 18.624 1.00 88.75 103 LEU A CA 1
ATOM 826 C C . LEU A 1 103 ? -8.031 -2.631 18.208 1.00 88.75 103 LEU A C 1
ATOM 828 O O . LEU A 1 103 ? -8.333 -1.715 17.454 1.00 88.75 103 LEU A O 1
ATOM 832 N N . ASP A 1 104 ? -8.913 -3.488 18.735 1.00 88.88 104 ASP A N 1
ATOM 833 C CA . ASP A 1 104 ? -10.353 -3.419 18.461 1.00 88.88 104 ASP A CA 1
ATOM 834 C C . ASP A 1 104 ? -10.930 -2.084 18.925 1.00 88.88 104 ASP A C 1
ATOM 836 O O . ASP A 1 104 ? -11.527 -1.364 18.127 1.00 88.88 104 ASP A O 1
ATOM 840 N N . ASN A 1 105 ? -10.634 -1.697 20.170 1.00 88.81 105 ASN A N 1
ATOM 841 C CA . ASN A 1 105 ? -11.075 -0.418 20.728 1.00 88.81 105 ASN A CA 1
ATOM 842 C C . ASN A 1 105 ? -10.555 0.766 19.899 1.00 88.81 105 ASN A C 1
ATOM 844 O O . ASN A 1 105 ? -11.297 1.692 19.597 1.00 88.81 105 ASN A O 1
ATOM 848 N N . LEU A 1 106 ? -9.277 0.734 19.504 1.00 87.50 106 LEU A N 1
ATOM 849 C CA . LEU A 1 106 ? -8.673 1.822 18.734 1.00 87.50 106 LEU A CA 1
ATOM 850 C C . LEU A 1 106 ? -9.265 1.917 17.320 1.00 87.50 106 LEU A C 1
ATOM 852 O O . LEU A 1 106 ? -9.426 3.016 16.792 1.00 87.50 106 LEU A O 1
ATOM 856 N N . THR A 1 107 ? -9.597 0.783 16.696 1.00 85.81 107 THR A N 1
ATOM 857 C CA . THR A 1 107 ? -10.292 0.781 15.404 1.00 85.81 107 THR A CA 1
ATOM 858 C C . THR A 1 107 ? -11.741 1.240 15.523 1.00 85.81 107 THR A C 1
ATOM 860 O O . THR A 1 107 ? -12.187 1.984 14.657 1.0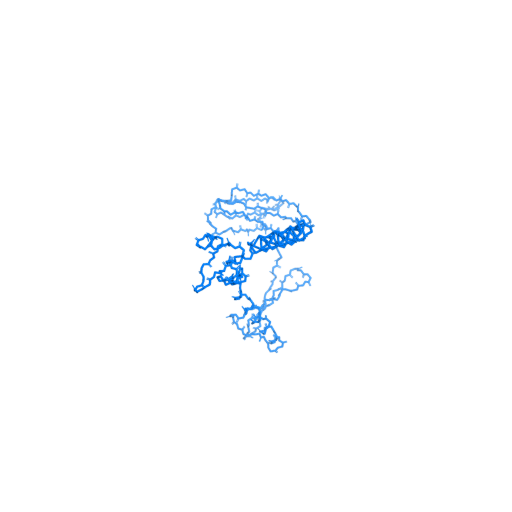0 85.81 107 THR A O 1
ATOM 863 N N . GLU A 1 108 ? -12.439 0.886 16.602 1.00 86.25 108 GLU A N 1
ATOM 864 C CA . GLU A 1 108 ? -13.810 1.332 16.878 1.00 86.25 108 GLU A CA 1
ATOM 865 C C . GLU A 1 108 ? -13.864 2.854 17.096 1.00 86.25 108 GLU A C 1
ATOM 867 O O . GLU A 1 108 ? -14.644 3.543 16.442 1.00 86.25 108 GLU A O 1
ATOM 872 N N . GLU A 1 109 ? -12.946 3.415 17.890 1.00 86.44 109 GLU A N 1
ATOM 873 C CA . GLU A 1 109 ? -12.816 4.870 18.074 1.00 86.44 109 GLU A CA 1
ATOM 874 C C . GLU A 1 109 ? -12.541 5.611 16.746 1.00 86.44 109 GLU A C 1
ATOM 876 O O . GLU A 1 109 ? -13.092 6.687 16.478 1.00 86.44 109 GLU A O 1
ATOM 881 N N . LEU A 1 110 ? -11.691 5.046 15.879 1.00 82.25 110 LEU A N 1
ATOM 882 C CA . LEU A 1 110 ? -11.404 5.611 14.554 1.00 82.25 110 LEU A CA 1
ATOM 883 C C . LEU A 1 110 ? -12.613 5.534 13.611 1.00 82.25 110 LEU A C 1
ATOM 885 O O . LEU A 1 110 ? -12.823 6.451 12.808 1.00 82.25 110 LEU A O 1
ATOM 889 N N . GLU A 1 111 ? -13.396 4.459 13.691 1.00 78.38 111 GLU A N 1
ATOM 890 C CA . GLU A 1 111 ? -14.632 4.305 12.927 1.00 78.38 111 GLU A CA 1
ATOM 891 C C . GLU A 1 111 ? -15.692 5.311 13.380 1.00 78.38 111 GLU A C 1
ATOM 893 O O . GLU A 1 111 ? -16.256 5.992 12.524 1.00 78.38 111 GLU A O 1
ATOM 898 N N . GLU A 1 112 ? -15.886 5.505 14.688 1.00 74.56 112 GLU A N 1
ATOM 899 C CA . GLU A 1 112 ? -16.793 6.525 15.232 1.00 74.56 112 GLU A CA 1
ATOM 900 C C . GLU A 1 112 ? -16.403 7.939 14.780 1.00 74.56 112 GLU A C 1
ATOM 902 O O . GLU A 1 112 ? -17.249 8.721 14.338 1.00 74.56 112 GLU A O 1
ATOM 907 N N . THR A 1 113 ? -15.106 8.259 14.807 1.00 62.50 113 THR A N 1
ATOM 908 C CA . THR A 1 113 ? -14.610 9.593 14.438 1.00 62.50 113 THR A CA 1
ATOM 909 C C . THR A 1 113 ? -14.920 9.936 12.973 1.00 62.50 113 THR A C 1
ATOM 911 O O . THR A 1 113 ? -15.329 11.063 12.672 1.00 62.50 113 THR A O 1
ATOM 914 N N . ASN A 1 114 ? -14.795 8.973 12.053 1.00 59.00 114 ASN A N 1
ATOM 915 C CA . ASN A 1 114 ? -15.026 9.189 10.618 1.00 59.00 114 ASN A CA 1
ATOM 916 C C . ASN A 1 114 ? -16.486 9.518 10.257 1.00 59.00 114 ASN A C 1
ATOM 918 O O . ASN A 1 114 ? -16.728 10.160 9.229 1.00 59.00 114 ASN A O 1
ATOM 922 N N . VAL A 1 115 ? -17.460 9.147 11.095 1.00 55.66 115 VAL A N 1
ATOM 923 C CA . VAL A 1 115 ? -18.886 9.441 10.847 1.00 55.66 115 VAL A CA 1
ATOM 924 C C . VAL A 1 115 ? -19.217 10.930 11.071 1.00 55.66 115 VAL A C 1
ATOM 926 O O . VAL A 1 115 ? -20.235 11.429 10.593 1.00 55.66 115 VAL A O 1
ATOM 929 N N . THR A 1 116 ? -18.333 11.693 11.718 1.00 51.59 116 THR A N 1
ATOM 930 C CA . THR A 1 116 ? -18.622 13.063 12.189 1.00 51.59 116 THR A CA 1
ATOM 931 C C . THR A 1 116 ? -18.458 14.170 11.128 1.00 51.59 116 THR A C 1
ATOM 933 O O . THR A 1 116 ? -18.810 15.321 11.373 1.00 51.59 116 THR A O 1
ATOM 936 N N . SER A 1 117 ? -17.976 13.869 9.916 1.00 53.09 117 SER A N 1
ATOM 937 C CA . SER A 1 117 ? -17.519 14.916 8.976 1.00 53.09 117 SER A CA 1
ATOM 938 C C . SER A 1 117 ? -18.597 15.607 8.124 1.00 53.09 117 SER A C 1
ATOM 940 O O . SER A 1 117 ? -18.311 16.631 7.510 1.00 53.09 117 SER A O 1
ATOM 942 N N . VAL A 1 118 ? -19.843 15.121 8.084 1.00 53.41 118 VAL A N 1
ATOM 943 C CA . VAL A 1 118 ? -20.877 15.726 7.209 1.00 53.41 118 VAL A CA 1
ATOM 944 C C . VAL A 1 118 ? -21.439 17.036 7.782 1.00 53.41 118 VAL A C 1
ATOM 946 O O . VAL A 1 118 ? -21.858 17.917 7.031 1.00 53.41 118 VAL A O 1
ATOM 949 N N . TYR A 1 119 ? -21.421 17.197 9.107 1.00 51.75 119 TYR A N 1
ATOM 950 C CA . TYR A 1 119 ? -21.969 18.380 9.787 1.00 51.75 119 TYR A CA 1
ATOM 951 C C . TYR A 1 119 ? -20.908 19.331 10.321 1.00 51.75 119 TYR A C 1
ATOM 953 O O . TYR A 1 119 ? -21.238 20.433 10.761 1.00 51.75 119 TYR A O 1
ATOM 961 N N . ASP A 1 120 ? -19.639 18.938 10.248 1.00 56.22 120 ASP A N 1
ATOM 962 C CA . ASP A 1 120 ? -18.551 19.745 10.772 1.00 56.22 120 ASP A CA 1
ATOM 963 C C . ASP A 1 120 ? -18.363 21.038 9.968 1.00 56.22 120 ASP A C 1
ATOM 965 O O . ASP A 1 120 ? -17.854 22.017 10.490 1.00 56.22 120 ASP A O 1
ATOM 969 N N . ASP A 1 121 ? -18.845 21.115 8.731 1.00 60.59 121 ASP A N 1
ATOM 970 C CA . ASP A 1 121 ? -18.737 22.323 7.911 1.00 60.59 121 ASP A CA 1
ATOM 971 C C . ASP A 1 121 ? -19.855 23.349 8.140 1.00 60.59 121 ASP A C 1
ATOM 973 O O . ASP A 1 121 ? -19.848 24.399 7.495 1.00 60.59 121 ASP A O 1
ATOM 977 N N . PHE A 1 122 ? -20.796 23.109 9.060 1.00 65.12 122 PHE A N 1
ATOM 978 C CA . PHE A 1 122 ? -21.944 23.992 9.268 1.00 65.12 122 PHE A CA 1
ATOM 979 C C . PHE A 1 122 ? -22.007 24.558 10.682 1.00 65.12 122 PHE A C 1
ATOM 981 O O . PHE A 1 122 ? -22.039 23.837 11.675 1.00 65.12 122 PHE A O 1
ATOM 988 N N . ARG A 1 123 ? -22.127 25.884 10.772 1.00 69.38 123 ARG A N 1
ATOM 989 C CA . ARG A 1 123 ? -22.517 26.570 12.002 1.00 69.38 123 ARG A CA 1
ATOM 990 C C . ARG A 1 123 ? -23.998 26.916 11.931 1.00 69.38 123 ARG A C 1
ATOM 992 O O . ARG A 1 123 ? -24.434 27.610 11.011 1.00 69.38 123 ARG A O 1
ATOM 999 N N . PHE A 1 124 ? -24.769 26.447 12.908 1.00 71.25 124 PHE A N 1
ATOM 1000 C CA . PHE A 1 124 ? -26.183 26.794 13.025 1.00 71.25 124 PHE A CA 1
ATOM 1001 C C . PHE A 1 124 ? -26.334 28.255 13.467 1.00 71.25 124 PHE A C 1
ATOM 1003 O O . PHE A 1 124 ? -25.686 28.689 14.422 1.00 71.25 124 PHE A O 1
ATOM 1010 N N . VAL A 1 125 ? -27.169 29.016 12.760 1.00 69.25 125 VAL A N 1
ATOM 1011 C CA . VAL A 1 125 ? -27.440 30.433 13.020 1.00 69.25 125 VAL A CA 1
ATOM 1012 C C . VAL A 1 125 ? -28.955 30.632 13.102 1.00 69.25 125 VAL A C 1
ATOM 1014 O O . VAL A 1 125 ? -29.712 30.219 12.222 1.00 69.25 125 VAL A O 1
ATOM 1017 N N . THR A 1 126 ? -29.443 31.245 14.180 1.00 71.25 126 THR A N 1
ATOM 1018 C CA . THR A 1 126 ? -30.887 31.482 14.312 1.00 71.25 126 THR A CA 1
ATOM 1019 C C . THR A 1 126 ? -31.333 32.663 13.449 1.00 71.25 126 THR A C 1
ATOM 1021 O O . THR A 1 126 ? -30.539 33.542 13.121 1.00 71.25 126 THR A O 1
ATOM 1024 N N . ALA A 1 127 ? -32.622 32.727 13.092 1.00 67.69 127 ALA A N 1
ATOM 1025 C CA . ALA A 1 127 ? -33.164 33.851 12.317 1.00 67.69 127 ALA A CA 1
ATOM 1026 C C . ALA A 1 127 ? -32.890 35.216 12.985 1.00 67.69 127 ALA A C 1
ATOM 1028 O O . ALA A 1 127 ? -32.561 36.183 12.305 1.00 67.69 127 ALA A O 1
ATOM 1029 N N . LYS A 1 128 ? -32.910 35.262 14.325 1.00 68.44 128 LYS A N 1
ATOM 1030 C CA . LYS A 1 128 ? -32.579 36.461 15.112 1.00 68.44 128 LYS A CA 1
ATOM 1031 C C . LYS A 1 128 ? -31.120 36.893 14.944 1.00 68.44 128 LYS A C 1
ATOM 1033 O O . LYS A 1 128 ? -30.853 38.081 14.784 1.00 68.44 128 LYS A O 1
ATOM 1038 N N . ASP A 1 129 ? -30.191 35.936 14.926 1.00 69.50 129 ASP A N 1
ATOM 1039 C CA . ASP A 1 129 ? -28.765 36.213 14.722 1.00 69.50 129 ASP A CA 1
ATOM 1040 C C . ASP A 1 129 ? -28.482 36.768 13.321 1.00 69.50 129 ASP A C 1
ATOM 1042 O O . ASP A 1 129 ? -27.526 37.518 13.147 1.00 69.50 129 ASP A O 1
ATOM 1046 N N . LEU A 1 130 ? -29.308 36.406 12.333 1.00 70.62 130 LEU A N 1
ATOM 1047 C CA . LEU A 1 130 ? -29.222 36.887 10.955 1.00 70.62 130 LEU A CA 1
ATOM 1048 C C . LEU A 1 130 ? -29.860 38.279 10.776 1.00 70.62 130 LEU A C 1
ATOM 1050 O O . LEU A 1 130 ? -29.375 39.084 9.974 1.00 70.62 130 LEU A O 1
ATOM 1054 N N . ASP A 1 131 ? -30.917 38.575 11.537 1.00 69.44 131 ASP A N 1
ATOM 1055 C CA . ASP A 1 131 ? -31.614 39.866 11.542 1.00 69.44 131 ASP A CA 1
ATOM 1056 C C . ASP A 1 131 ? -30.791 40.980 12.205 1.00 69.44 131 ASP A C 1
ATOM 1058 O O . ASP A 1 131 ? -30.764 42.099 11.694 1.00 69.44 131 ASP A O 1
ATOM 1062 N N . GLU A 1 132 ? -30.056 40.686 13.284 1.00 67.25 132 GLU A N 1
ATOM 1063 C CA . GLU A 1 132 ? -29.172 41.643 13.976 1.00 67.25 132 GLU A CA 1
ATOM 1064 C C . GLU A 1 132 ? -28.195 42.384 13.035 1.00 67.25 132 GLU A C 1
ATOM 1066 O O . GLU A 1 132 ? -28.139 43.617 13.049 1.00 67.25 132 GLU A O 1
ATOM 1071 N N . PRO A 1 133 ? -27.420 41.688 12.183 1.00 66.75 133 PRO A N 1
ATOM 1072 C CA . PRO A 1 133 ? -26.568 42.318 11.187 1.00 66.75 133 PRO A CA 1
ATOM 1073 C C . PRO A 1 133 ? -27.332 42.712 9.912 1.00 66.75 133 PRO A C 1
ATOM 1075 O O . PRO A 1 133 ? -26.690 43.125 8.948 1.00 66.75 133 PRO A O 1
ATOM 1078 N N . GLY A 1 134 ? -28.662 42.597 9.842 1.00 65.19 134 GLY A N 1
ATOM 1079 C CA . GLY A 1 134 ? -29.462 42.893 8.646 1.00 65.19 134 GLY A CA 1
ATOM 1080 C C . GLY A 1 134 ? -29.122 41.994 7.451 1.00 65.19 134 GLY A C 1
ATOM 1081 O O . GLY A 1 134 ? -29.122 42.452 6.306 1.00 65.19 134 GLY A O 1
ATOM 1082 N N . LEU A 1 135 ? -28.753 40.739 7.716 1.00 66.75 135 LEU A N 1
ATOM 1083 C CA . LEU A 1 135 ? -28.386 39.732 6.715 1.00 66.75 135 LEU A CA 1
ATOM 1084 C C . LEU A 1 135 ? -29.577 38.856 6.303 1.00 66.75 135 LEU A C 1
ATOM 1086 O O . LEU A 1 135 ? -29.397 37.909 5.546 1.00 66.75 135 LEU A O 1
ATOM 1090 N N . SER A 1 136 ? -30.796 39.208 6.718 1.00 67.69 136 SER A N 1
ATOM 1091 C CA . SER A 1 136 ? -32.050 38.539 6.339 1.00 67.69 136 SER A CA 1
ATOM 1092 C C . SER A 1 136 ? -32.250 38.394 4.829 1.00 67.69 136 SER A C 1
ATOM 1094 O O . SER A 1 136 ? -32.802 37.392 4.380 1.00 67.69 136 SER A O 1
ATOM 1096 N N . HIS A 1 137 ? -31.713 39.326 4.036 1.00 68.50 137 HIS A N 1
ATOM 1097 C CA . HIS A 1 137 ? -31.712 39.282 2.569 1.00 68.50 137 HIS A CA 1
ATOM 1098 C C . HIS A 1 137 ? -30.865 38.147 1.960 1.00 68.50 137 HIS A C 1
ATOM 1100 O O . HIS A 1 137 ? -30.995 37.866 0.773 1.00 68.50 137 HIS A O 1
ATOM 1106 N N . LEU A 1 138 ? -29.986 37.508 2.740 1.00 66.31 138 LEU A N 1
ATOM 1107 C CA . LEU A 1 138 ? -29.195 36.356 2.296 1.00 66.31 138 LEU A CA 1
ATOM 1108 C C . LEU A 1 138 ? -29.936 35.028 2.491 1.00 66.31 138 LEU A C 1
ATOM 1110 O O . LEU A 1 138 ? -29.448 33.993 2.037 1.00 66.31 138 LEU A O 1
ATOM 1114 N N . THR A 1 139 ? -31.098 35.036 3.149 1.00 63.84 139 THR A N 1
ATOM 1115 C CA . THR A 1 139 ? -31.931 33.840 3.330 1.00 63.84 139 THR A CA 1
ATOM 1116 C C . THR A 1 139 ? -32.396 33.339 1.960 1.00 63.84 139 THR A C 1
ATOM 1118 O O . THR A 1 139 ? -33.103 34.049 1.250 1.00 63.84 139 THR A O 1
ATOM 1121 N N . GLY A 1 140 ? -31.968 32.134 1.568 1.00 61.69 140 GLY A N 1
ATOM 1122 C CA . GLY A 1 140 ? -32.224 31.556 0.238 1.00 61.69 140 GLY A CA 1
ATOM 1123 C C . GLY A 1 140 ? -31.103 31.762 -0.794 1.00 61.69 140 GLY A C 1
ATOM 1124 O O . GLY A 1 140 ? -31.217 31.273 -1.914 1.00 61.69 140 GLY A O 1
ATOM 1125 N N . SER A 1 141 ? -30.019 32.455 -0.434 1.00 66.69 141 SER A N 1
ATOM 1126 C CA . SER A 1 141 ? -28.785 32.521 -1.228 1.00 66.69 141 SER A CA 1
ATOM 1127 C C . SER A 1 141 ? -27.929 31.269 -1.018 1.00 66.69 141 SER A C 1
ATOM 1129 O O . SER A 1 141 ? -27.953 30.678 0.055 1.00 66.69 141 SER A O 1
ATOM 1131 N N . GLU A 1 142 ? -27.086 30.925 -1.995 1.00 62.38 142 GLU A N 1
ATOM 1132 C CA . GLU A 1 142 ? -26.115 29.813 -1.936 1.00 62.38 142 GLU A CA 1
ATOM 1133 C C . GLU A 1 142 ? -25.138 29.911 -0.739 1.00 62.38 142 GLU A C 1
ATOM 1135 O O . GLU A 1 142 ? -24.487 28.943 -0.358 1.00 62.38 142 GLU A O 1
ATOM 1140 N N . MET A 1 143 ? -25.060 31.086 -0.108 1.00 60.59 143 MET A N 1
ATOM 1141 C CA . MET A 1 143 ? -24.255 31.356 1.087 1.00 60.59 143 MET A CA 1
ATOM 1142 C C . MET A 1 143 ? -24.864 30.809 2.394 1.00 60.59 143 MET A C 1
ATOM 1144 O O . MET A 1 143 ? -24.144 30.701 3.390 1.00 60.59 143 MET A O 1
ATOM 1148 N N . LEU A 1 144 ? -26.169 30.510 2.418 1.00 65.62 144 LEU A N 1
ATOM 1149 C CA . LEU A 1 144 ? -26.903 30.018 3.586 1.00 65.62 144 LEU A CA 1
ATOM 1150 C C . LEU A 1 144 ? -27.713 28.778 3.214 1.00 65.62 144 LEU A C 1
ATOM 1152 O O . LEU A 1 144 ? -28.567 28.821 2.331 1.00 65.62 144 LEU A O 1
ATOM 1156 N N . CYS A 1 145 ? -27.511 27.688 3.941 1.00 62.34 145 CYS A N 1
ATOM 1157 C CA . CYS A 1 145 ? -28.362 26.515 3.812 1.00 62.34 145 CYS A CA 1
ATOM 1158 C C . CYS A 1 145 ? -29.559 26.654 4.761 1.00 62.34 145 CYS A C 1
ATOM 1160 O O . CYS A 1 145 ? -29.399 26.924 5.949 1.00 62.34 145 CYS A O 1
ATOM 1162 N N . ALA A 1 146 ? -30.777 26.492 4.249 1.00 60.41 146 ALA A N 1
ATOM 1163 C CA . ALA A 1 146 ? -31.960 26.412 5.099 1.00 60.41 146 ALA A CA 1
ATOM 1164 C C . ALA A 1 146 ? -32.008 25.021 5.744 1.00 60.41 146 ALA A C 1
ATOM 1166 O O . ALA A 1 146 ? -32.017 24.013 5.036 1.00 60.41 146 ALA A O 1
ATOM 1167 N N . TYR A 1 147 ? -32.037 24.960 7.075 1.00 58.88 147 TYR A N 1
ATOM 1168 C CA . TYR A 1 147 ? -32.129 23.707 7.816 1.00 58.88 147 TYR A CA 1
ATOM 1169 C C . TYR A 1 147 ? -33.287 23.774 8.815 1.00 58.88 147 TYR A C 1
ATOM 1171 O O . TYR A 1 147 ? -33.191 24.378 9.886 1.00 58.88 147 TYR A O 1
ATOM 1179 N N . GLY A 1 148 ? -34.412 23.158 8.445 1.00 68.62 148 GLY A N 1
ATOM 1180 C CA . GLY A 1 148 ? -35.637 23.178 9.244 1.00 68.62 148 GLY A CA 1
ATOM 1181 C C . GLY A 1 148 ? -36.166 24.601 9.451 1.00 68.62 148 GLY A C 1
ATOM 1182 O O . GLY A 1 148 ? -36.500 25.288 8.491 1.00 68.62 148 GLY A O 1
ATOM 1183 N N . SER A 1 149 ? -36.248 25.037 10.712 1.00 58.97 149 SER A N 1
ATOM 1184 C CA . SER A 1 149 ? -36.704 26.378 11.113 1.00 58.97 149 SER A CA 1
ATOM 1185 C C . SER A 1 149 ? -35.566 27.387 11.333 1.00 58.97 149 SER A C 1
ATOM 1187 O O . SER A 1 149 ? -35.801 28.461 11.888 1.00 58.97 149 SER A O 1
ATOM 1189 N N . GLY A 1 150 ? -34.330 27.036 10.972 1.00 62.66 150 GLY A N 1
ATOM 1190 C CA . GLY A 1 150 ? -33.154 27.895 11.097 1.00 62.66 150 GLY A CA 1
ATOM 1191 C C . GLY A 1 150 ? -32.312 27.915 9.823 1.00 62.66 150 GLY A C 1
ATOM 1192 O O . GLY A 1 150 ? -32.576 27.185 8.866 1.00 62.66 150 GLY A O 1
ATOM 1193 N N . SER A 1 151 ? -31.285 28.759 9.819 1.00 65.75 151 SER A N 1
ATOM 1194 C CA . SER A 1 151 ? -30.332 28.869 8.713 1.00 65.75 151 SER A CA 1
ATOM 1195 C C . SER A 1 151 ? -28.965 28.382 9.187 1.00 65.75 151 SER A C 1
ATOM 1197 O O . SER A 1 151 ? -28.544 28.680 10.299 1.00 65.75 151 SER A O 1
ATOM 1199 N N . CYS A 1 152 ? -28.230 27.643 8.369 1.00 62.97 152 CYS A N 1
ATOM 1200 C CA . CYS A 1 152 ? -26.842 27.299 8.645 1.00 62.97 152 CYS A CA 1
ATOM 1201 C C . CYS A 1 152 ? -25.898 28.028 7.683 1.00 62.97 152 CYS A C 1
ATOM 1203 O O . CYS A 1 152 ? -26.164 28.176 6.489 1.00 62.97 152 CYS A O 1
ATOM 1205 N N . VAL A 1 153 ? -24.789 28.517 8.238 1.00 67.62 153 VAL A N 1
ATOM 1206 C CA . VAL A 1 153 ? -23.687 29.133 7.494 1.00 67.62 153 VAL A CA 1
ATOM 1207 C C . VAL A 1 153 ? -22.599 28.079 7.342 1.00 67.62 153 VAL A C 1
ATOM 1209 O O . VAL A 1 153 ? -22.209 27.448 8.326 1.00 67.62 153 VAL A O 1
ATOM 1212 N N . PHE A 1 154 ? -22.064 27.914 6.136 1.00 61.88 154 PHE A N 1
ATOM 1213 C CA . PHE A 1 154 ? -20.860 27.108 5.937 1.00 61.88 154 PHE A CA 1
ATOM 1214 C C . PHE A 1 154 ? -19.665 27.741 6.675 1.00 61.88 154 PHE A C 1
ATOM 1216 O O . PHE A 1 154 ? -19.422 28.940 6.515 1.00 61.88 154 PHE A O 1
ATOM 1223 N N . LYS A 1 155 ? -18.851 26.961 7.400 1.00 63.94 155 LYS A N 1
ATOM 1224 C CA . LYS A 1 155 ? -17.642 27.423 8.120 1.00 63.94 155 LYS A CA 1
ATOM 1225 C C . LYS A 1 155 ? -16.717 28.273 7.236 1.00 63.94 155 LYS A C 1
ATOM 1227 O O . LYS A 1 155 ? -16.176 29.280 7.686 1.00 63.94 155 LYS A O 1
ATOM 1232 N N . ARG A 1 156 ? -16.614 27.978 5.932 1.00 64.38 156 ARG A N 1
ATOM 1233 C CA . ARG A 1 156 ? -15.852 28.798 4.963 1.00 64.38 156 ARG A CA 1
ATOM 1234 C C . ARG A 1 156 ? -16.294 30.271 4.916 1.00 64.38 156 ARG A C 1
ATOM 1236 O O . ARG A 1 156 ? -15.480 31.157 4.649 1.00 64.38 156 ARG A O 1
ATOM 1243 N N . HIS A 1 157 ? -17.572 30.542 5.160 1.00 67.56 157 HIS A N 1
ATOM 1244 C CA . HIS A 1 157 ? -18.168 31.878 5.146 1.00 67.56 157 HIS A CA 1
ATOM 1245 C C . HIS A 1 157 ? -18.282 32.508 6.546 1.00 67.56 157 HIS A C 1
ATOM 1247 O O . HIS A 1 157 ? -18.611 33.690 6.658 1.00 67.56 157 HIS A O 1
ATOM 1253 N N . GLU A 1 158 ? -17.919 31.781 7.606 1.00 69.44 158 GLU A N 1
ATOM 1254 C CA . GLU A 1 158 ? -17.999 32.226 9.002 1.00 69.44 158 GLU A CA 1
ATOM 1255 C C . GLU A 1 158 ? -17.095 33.430 9.304 1.00 69.44 158 GLU A C 1
ATOM 1257 O O . GLU A 1 158 ? -17.514 34.377 9.975 1.00 69.44 158 GLU A O 1
ATOM 1262 N N . ALA A 1 159 ? -15.876 33.451 8.755 1.00 69.81 159 ALA A N 1
ATOM 1263 C CA . ALA A 1 159 ? -14.955 34.576 8.925 1.00 69.81 159 ALA A CA 1
ATOM 1264 C C . ALA A 1 159 ? -15.533 35.875 8.335 1.00 69.81 159 ALA A C 1
ATOM 1266 O O . ALA A 1 159 ? -15.427 36.947 8.934 1.00 69.81 159 ALA A O 1
ATOM 1267 N N . ARG A 1 160 ? -16.208 35.777 7.181 1.00 69.88 160 ARG A N 1
ATOM 1268 C CA . ARG A 1 160 ? -16.883 36.918 6.545 1.00 69.88 160 ARG A CA 1
ATOM 1269 C C . ARG A 1 160 ? -18.099 37.360 7.350 1.00 69.88 160 ARG A C 1
ATOM 1271 O O . ARG A 1 160 ? -18.279 38.556 7.554 1.00 69.88 160 ARG A O 1
ATOM 1278 N N . TYR A 1 161 ? -18.895 36.410 7.837 1.00 71.75 161 TYR A N 1
ATOM 1279 C CA . TYR A 1 161 ? -20.045 36.692 8.691 1.00 71.75 161 TYR A CA 1
ATOM 1280 C C . TYR A 1 161 ? -19.633 37.438 9.971 1.00 71.75 161 TYR A C 1
ATOM 1282 O O . TYR A 1 161 ? -20.181 38.496 10.281 1.00 71.75 161 TYR A O 1
ATOM 1290 N N . THR A 1 162 ? -18.599 36.950 10.660 1.00 73.81 162 THR A N 1
ATOM 1291 C CA . THR A 1 162 ? -18.078 37.559 11.895 1.00 73.81 162 THR A CA 1
ATOM 1292 C C . THR A 1 162 ? -17.518 38.960 11.645 1.00 73.81 162 THR A C 1
ATOM 1294 O O . THR A 1 162 ? -17.823 39.887 12.394 1.00 73.81 162 THR A O 1
ATOM 1297 N N . ALA A 1 163 ? -16.768 39.151 10.554 1.00 76.31 163 ALA A N 1
ATOM 1298 C CA . ALA A 1 163 ? -16.242 40.461 10.174 1.00 76.31 163 ALA A CA 1
ATOM 1299 C C . ALA A 1 163 ? -17.358 41.480 9.880 1.00 76.31 163 ALA A C 1
ATOM 1301 O O . ALA A 1 163 ? -17.277 42.631 10.311 1.00 76.31 163 ALA A O 1
ATOM 1302 N N . VAL A 1 164 ? -18.429 41.062 9.196 1.00 74.50 164 VAL A N 1
ATOM 1303 C CA . VAL A 1 164 ? -19.588 41.926 8.921 1.00 74.50 164 VAL A CA 1
ATOM 1304 C C . VAL A 1 164 ? -20.340 42.268 10.207 1.00 74.50 164 VAL A C 1
ATOM 1306 O O . VAL A 1 164 ? -20.706 43.432 10.395 1.00 74.50 164 VAL A O 1
ATOM 1309 N N . LYS A 1 165 ? -20.532 41.297 11.113 1.00 73.94 165 LYS A N 1
ATOM 1310 C CA . LYS A 1 165 ? -21.166 41.532 12.420 1.00 73.94 165 LYS A CA 1
ATOM 1311 C C . LYS A 1 165 ? -20.372 42.557 13.240 1.00 73.94 165 LYS A C 1
ATOM 1313 O O . LYS A 1 165 ? -20.955 43.527 13.721 1.00 73.94 165 LYS A O 1
ATOM 1318 N N . ALA A 1 166 ? -19.048 42.412 13.312 1.00 77.62 166 ALA A N 1
ATOM 1319 C CA . ALA A 1 166 ? -18.171 43.342 14.025 1.00 77.62 166 ALA A CA 1
ATOM 1320 C C . ALA A 1 166 ? -18.185 44.758 13.418 1.00 77.62 166 ALA A C 1
ATOM 1322 O O . ALA A 1 166 ? -18.344 45.744 14.137 1.00 77.62 166 ALA A O 1
ATOM 1323 N N . ALA A 1 167 ? -18.090 44.875 12.089 1.00 75.94 167 ALA A N 1
ATOM 1324 C CA . ALA A 1 167 ? -18.091 46.169 11.406 1.00 75.94 167 ALA A CA 1
ATOM 1325 C C . ALA A 1 167 ? -19.413 46.938 11.581 1.00 75.94 167 ALA A C 1
ATOM 1327 O O . ALA A 1 167 ? -19.406 48.167 11.686 1.00 75.94 167 ALA A O 1
ATOM 1328 N N . LYS A 1 168 ? -20.553 46.235 11.615 1.00 74.56 168 LYS A N 1
ATOM 1329 C CA . LYS A 1 168 ? -21.858 46.860 11.876 1.00 74.56 168 LYS A CA 1
ATOM 1330 C C . LYS A 1 168 ? -22.033 47.260 13.342 1.00 74.56 168 LYS A C 1
ATOM 1332 O O . LYS A 1 168 ? -22.566 48.340 13.582 1.00 74.56 168 LYS A O 1
ATOM 1337 N N . GLY A 1 169 ? -21.532 46.462 14.288 1.00 72.75 169 GLY A N 1
ATOM 1338 C CA . GLY A 1 169 ? -21.507 46.817 15.714 1.00 72.75 169 GLY A CA 1
ATOM 1339 C C . GLY A 1 169 ? -20.749 48.121 15.973 1.00 72.75 169 GLY A C 1
ATOM 1340 O O . GLY A 1 169 ? -21.320 49.064 16.515 1.00 72.75 169 GLY A O 1
ATOM 1341 N N . LEU A 1 170 ? -19.524 48.228 15.446 1.00 73.25 170 LEU A N 1
ATOM 1342 C CA . LEU A 1 170 ? -18.691 49.436 15.546 1.00 73.25 170 LEU A CA 1
ATOM 1343 C C . LEU A 1 170 ? -19.360 50.681 14.944 1.00 73.25 170 LEU A C 1
ATOM 1345 O O . LEU A 1 170 ? -19.266 51.773 15.499 1.00 73.25 170 LEU A O 1
ATOM 1349 N N . LYS A 1 171 ? -20.063 50.537 13.811 1.00 72.88 171 LYS A N 1
ATOM 1350 C CA . LYS A 1 171 ? -20.813 51.652 13.207 1.00 72.88 171 LYS A CA 1
ATOM 1351 C C . LYS A 1 171 ? -21.998 52.101 14.060 1.00 72.88 171 LYS A C 1
ATOM 1353 O O . LYS A 1 171 ? -22.310 53.289 14.048 1.00 72.88 171 LYS A O 1
ATOM 1358 N N . ARG A 1 172 ? -22.662 51.180 14.767 1.00 72.62 172 ARG A N 1
ATOM 1359 C CA . ARG A 1 172 ? -23.776 51.514 15.662 1.00 72.62 172 ARG A CA 1
ATOM 1360 C C . ARG A 1 172 ? -23.278 52.291 16.878 1.00 72.62 172 ARG A C 1
ATOM 1362 O O . ARG A 1 172 ? -23.788 53.373 17.131 1.00 72.62 172 ARG A O 1
ATOM 1369 N N . GLU A 1 173 ? -22.224 51.809 17.532 1.00 74.81 173 GLU A N 1
ATOM 1370 C CA . GLU A 1 173 ? -21.608 52.495 18.678 1.00 74.81 173 GLU A CA 1
ATOM 1371 C C . GLU A 1 173 ? -21.067 53.880 18.298 1.00 74.81 173 GLU A C 1
ATOM 1373 O O . GLU A 1 173 ? -21.278 54.856 19.014 1.00 74.81 173 GLU A O 1
ATOM 1378 N N . ALA A 1 174 ? -20.433 54.008 17.127 1.00 73.19 174 ALA A N 1
ATOM 1379 C CA . ALA A 1 174 ? -19.968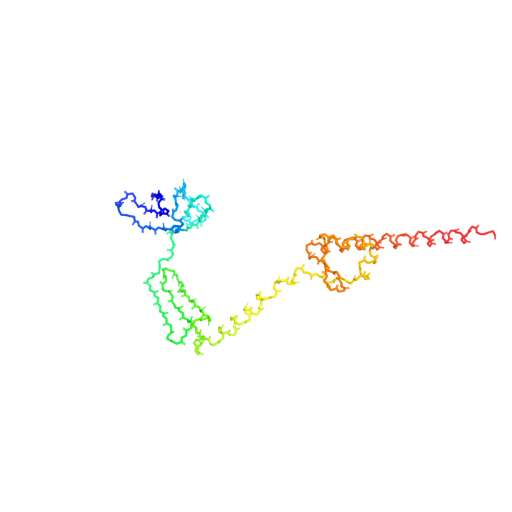 55.302 16.631 1.00 73.19 174 ALA A CA 1
ATOM 1380 C C . ALA A 1 174 ? -21.124 56.280 16.351 1.00 73.19 174 ALA A C 1
ATOM 1382 O O . ALA A 1 174 ? -20.979 57.486 16.567 1.00 73.19 174 ALA A O 1
ATOM 1383 N N . ARG A 1 175 ? -22.274 55.779 15.881 1.00 73.44 175 ARG A N 1
ATOM 1384 C CA . ARG A 1 175 ? -23.472 56.593 15.649 1.00 73.44 175 ARG A CA 1
ATOM 1385 C C . ARG A 1 175 ? -24.099 57.047 16.967 1.00 73.44 175 ARG A C 1
ATOM 1387 O O . ARG A 1 175 ? -24.340 58.239 17.112 1.00 73.44 175 ARG A O 1
ATOM 1394 N N . GLU A 1 176 ? -24.267 56.143 17.926 1.00 78.81 176 GLU A N 1
ATOM 1395 C CA . GLU A 1 176 ? -24.791 56.451 19.266 1.00 78.81 176 GLU A CA 1
ATOM 1396 C C . GLU A 1 176 ? -23.893 57.463 20.000 1.00 78.81 176 GLU A C 1
ATOM 1398 O O . GLU A 1 176 ? -24.384 58.434 20.569 1.00 78.81 176 GLU A O 1
ATOM 1403 N N . ALA A 1 177 ? -22.566 57.329 19.898 1.00 75.88 177 ALA A N 1
ATOM 1404 C CA . ALA A 1 177 ? -21.622 58.295 20.465 1.00 75.88 177 ALA A CA 1
ATOM 1405 C C . ALA A 1 177 ? -21.662 59.673 19.775 1.00 75.88 177 ALA A C 1
ATOM 1407 O O . ALA A 1 177 ? -21.301 60.681 20.381 1.00 75.88 177 ALA A O 1
ATOM 1408 N N . THR A 1 178 ? -22.068 59.731 18.505 1.00 74.62 178 THR A N 1
ATOM 1409 C CA . THR A 1 178 ? -22.250 60.999 17.780 1.00 74.62 178 THR A CA 1
ATOM 1410 C C . THR A 1 178 ? -23.581 61.654 18.147 1.00 74.62 178 THR A C 1
ATOM 1412 O O . THR A 1 178 ? -23.635 62.871 18.290 1.00 74.62 178 THR A O 1
ATOM 1415 N N . GLU A 1 179 ? -24.635 60.857 18.330 1.00 75.06 179 GLU A N 1
ATOM 1416 C CA . GLU A 1 179 ? -25.954 61.319 18.777 1.00 75.06 179 GLU A CA 1
ATOM 1417 C C . GLU A 1 179 ? -25.881 61.859 20.219 1.00 75.06 179 GLU A C 1
ATOM 1419 O O . GLU A 1 179 ? -26.305 62.984 20.453 1.00 75.06 179 GLU A O 1
ATOM 1424 N N . LEU A 1 180 ? -25.181 61.179 21.136 1.00 75.25 180 LEU A N 1
ATOM 1425 C CA . LEU A 1 180 ? -24.936 61.675 22.502 1.00 75.25 180 LEU A CA 1
ATOM 1426 C C . LEU A 1 180 ? -24.160 63.000 22.542 1.00 75.25 180 LEU A C 1
ATOM 1428 O O . LEU A 1 180 ? -24.510 63.900 23.297 1.00 75.25 180 LEU A O 1
ATOM 1432 N N . LYS A 1 181 ? -23.128 63.157 21.703 1.00 72.81 181 LYS A N 1
ATOM 1433 C CA . LYS A 1 181 ? -22.374 64.423 21.615 1.00 72.81 181 LYS A CA 1
ATOM 1434 C C . LYS A 1 181 ? -23.206 65.571 21.051 1.00 72.81 181 LYS A C 1
ATOM 1436 O O . LYS A 1 181 ? -22.943 66.729 21.368 1.00 72.81 181 LYS A O 1
ATOM 1441 N N . ARG A 1 182 ? -24.176 65.255 20.193 1.00 68.19 182 ARG A N 1
ATOM 1442 C CA . ARG A 1 182 ? -25.110 66.231 19.635 1.00 68.19 182 ARG A CA 1
ATOM 1443 C C . ARG A 1 182 ? -26.139 66.656 20.681 1.00 68.19 182 ARG A C 1
ATOM 1445 O O . ARG A 1 182 ? -26.342 67.851 20.845 1.00 68.19 182 ARG A O 1
ATOM 1452 N N . ASP A 1 183 ? -26.675 65.710 21.446 1.00 70.56 183 ASP A N 1
ATOM 1453 C CA . ASP A 1 183 ? -27.584 66.003 22.556 1.00 70.56 183 ASP A CA 1
ATOM 1454 C C . ASP A 1 183 ? -26.883 66.823 23.660 1.00 70.56 183 ASP A C 1
ATOM 1456 O O . ASP A 1 183 ? -27.456 67.776 24.183 1.00 70.56 183 ASP A O 1
ATOM 1460 N N . GLU A 1 184 ? -25.609 66.541 23.965 1.00 67.00 184 GLU A N 1
ATOM 1461 C CA . GLU A 1 184 ? -24.798 67.364 24.880 1.00 67.00 184 GLU A CA 1
ATOM 1462 C C . GLU A 1 184 ? -24.576 68.797 24.358 1.00 67.00 184 GLU A C 1
ATOM 1464 O O . GLU A 1 184 ? -24.596 69.751 25.140 1.00 67.00 184 GLU A O 1
ATOM 1469 N N . GLN A 1 185 ? -24.391 68.975 23.044 1.00 60.00 185 GLN A N 1
ATOM 1470 C CA . GLN A 1 185 ? -24.267 70.301 22.424 1.00 60.00 185 GLN A CA 1
ATOM 1471 C C . GLN A 1 185 ? -25.591 71.071 22.398 1.00 60.00 185 GLN A C 1
ATOM 1473 O O . GLN A 1 185 ? -25.582 72.288 22.592 1.00 60.00 185 GLN A O 1
ATOM 1478 N N . ASP A 1 186 ? -26.716 70.383 22.208 1.00 59.94 186 ASP A N 1
ATOM 1479 C CA . ASP A 1 186 ? -28.048 70.989 22.211 1.00 59.94 186 ASP A CA 1
ATOM 1480 C C . ASP A 1 186 ? -28.483 71.404 23.636 1.00 59.94 186 ASP A C 1
ATOM 1482 O O . ASP A 1 186 ? -29.150 72.426 23.797 1.00 59.94 186 ASP A O 1
ATOM 1486 N N . ILE A 1 187 ? -28.025 70.706 24.688 1.00 60.16 187 ILE A N 1
ATOM 1487 C CA . ILE A 1 187 ? -28.218 71.118 26.095 1.00 60.16 187 ILE A CA 1
ATOM 1488 C C . ILE A 1 187 ? -27.425 72.393 26.432 1.00 60.16 187 ILE A C 1
ATOM 1490 O O . ILE A 1 187 ? -27.908 73.230 27.192 1.00 60.16 187 ILE A O 1
ATOM 1494 N N . PHE A 1 188 ? -26.225 72.572 25.871 1.00 56.56 188 PHE A N 1
ATOM 1495 C CA . PHE A 1 188 ? -25.380 73.744 26.150 1.00 56.56 188 PHE A CA 1
ATOM 1496 C C . PHE A 1 188 ? -25.798 75.007 25.368 1.00 56.56 188 PHE A C 1
ATOM 1498 O O . PHE A 1 188 ? -25.406 76.111 25.737 1.00 56.56 188 PHE A O 1
ATOM 1505 N N . ASN A 1 189 ? -26.595 74.855 24.304 1.00 56.25 189 ASN A N 1
ATOM 1506 C CA . ASN A 1 189 ? -27.086 75.944 23.446 1.00 56.25 189 ASN A CA 1
ATOM 1507 C C . ASN A 1 189 ? -28.579 76.281 23.643 1.00 56.25 189 ASN A C 1
ATOM 1509 O O . ASN A 1 189 ? -29.127 77.083 22.881 1.00 56.25 189 ASN A O 1
ATOM 1513 N N . ALA A 1 190 ? -29.248 75.691 24.635 1.00 54.16 190 ALA A N 1
ATOM 1514 C CA . ALA A 1 190 ? -30.600 76.096 25.010 1.00 54.16 190 ALA A CA 1
ATOM 1515 C C . ALA A 1 190 ? -30.563 77.460 25.748 1.00 54.16 190 ALA A C 1
ATOM 1517 O O . ALA A 1 190 ? -29.674 77.656 26.576 1.00 54.16 190 ALA A O 1
ATOM 1518 N N . PRO A 1 191 ? -31.462 78.412 25.423 1.00 58.28 191 PRO A N 1
ATOM 1519 C CA . PRO A 1 191 ? -31.418 79.795 25.918 1.00 58.28 191 PRO A CA 1
ATOM 1520 C C . PRO A 1 191 ? -31.658 79.946 27.425 1.00 58.28 191 PRO A C 1
ATOM 1522 O O . PRO A 1 191 ? -32.423 79.136 27.997 1.00 58.28 191 PRO A O 1
#

InterPro domains:
  IPR036322 WD40-repeat-containing domain superfamily [SSF50978] (4-96)
  IPR040382 Nucleolar protein 10/Enp2 [PTHR14927] (1-153)
  IPR056550 Nucleolar protein 10-like, second domain [PF23097] (118-147)
  IPR056551 Nucleolar protein 10-like, N-terminal domain [PF23098] (1-113)

Organism: Artemia franciscana (NCBI:txid6661)

Sequence (191 aa):
MGVGISTGQILLYDIRSDKPFTVKDHQYGKEIKKLDSHPYQGHDLVTSMQSRVLRYWDKDMADFNDFCLVPDTGMMFLANKDKKMLTYYIPSLGPAPSWCSFLDNLTEELEETNVTSVYDDFRFVTAKDLDEPGLSHLTGSEMLCAYGSGSCVFKRHEARYTAVKAAKGLKREAREATELKRDEQDIFNAP

Foldseek 3Di:
DWDKAQQAKIFDDDPVDPHGPDIDGPPPRGTFPDWDWDDDPNFTWIWTDTPPDIDIDTPCPWDFPDKDDDPQAQKIWTDTPDPDTDIDGDVVVHADDPVPNVVNVVVVVVVVVVVPPPPPQKDWDAPVNCVQLPNNVCVVPPQWDDDPRTIIGGNVCVVVSVVSNVVVVVVVVVVVVVVVVVVVVVVVPDD

Secondary structure (DSSP, 8-state):
-EEE-TTSEEEEE-TT-SSEEEEEE-SS-----EEEEEEETTEEEEEEE-SS-EEEEETT---EEEEEEPTTSSEEEEEESSSS-EEEE-TTT-PPPGGGTHHHHHHHHHHHHHGGGGTTTEEEE-HHHHHTTT-GGGTTSTTEEEETTEEEEEHHHHHHHHHHHHHHHHHHHHHHHHHHHHHHHHHHT--